Protein AF-A0A9P1BQQ2-F1 (afdb_monomer_lite)

Radius of gyration: 22.89 Å; chains: 1; bounding box: 67×46×63 Å

Secondary structure (DSSP, 8-state):
----------TT-TTGGGSGGGGGGGSPPPEEEEEEEEEE-TTS-EEEEEEEEEE--HHHHHHIIIIIS-----HHHHHHHHHHHHHTT-HHHHTS-GGGTTTEEEEEEEEEEEEEEETTEEEEEEEEEEEETT---SSGGGSEEEEEEEEGGGB-TTHHHHHHHHHHHHHHHHHHTB--SS-TTSPPP-HHHHHHTTSBSSTT--EEEEEEEEE-HHHHHHHHT-SS--TTSSB--SSS--BSS-SSGGGBTT--SS---PPPPHHHHHHHTS-SS--

Sequence (279 aa):
MTRKLGSYKLKGNRNASRNWWRHLSKGPEVDHVTVPVKFVNEDGATVVQNEPWPIIDVHKILHFLFDDAELQIPEEIIHEYWQKSKQFGEE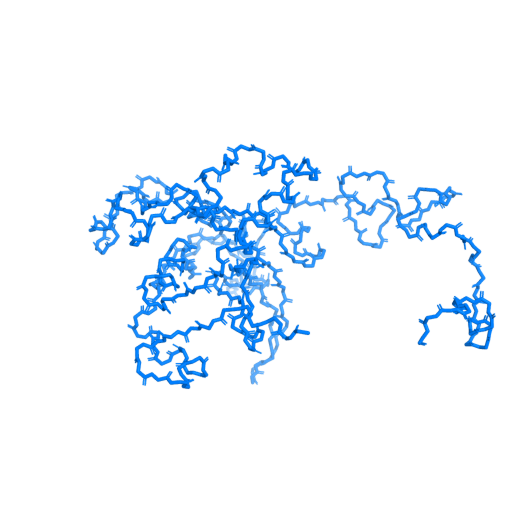WAQHISEENYLKFIPIGLYGDSARVRTTFGSENVISVYCNLVLWRPKSVRFSRFLVFTIPEERCTANTLTAALRRIVWSCNHAYNGVFPTAGPSGQNLSGKDAQMQGLPLTKKGFQFQVTEIRGDWAWHKKIFRFHKCQWNGDKMCPFCDARGLSDKWEECYWNLESNNHQDFDLSAFLANRIPPQNI

Organism: NCBI:txid2562237

pLDDT: mean 84.8, std 16.16, range [32.75, 98.44]

Structure (mmCIF, N/CA/C/O backbone):
data_AF-A0A9P1BQQ2-F1
#
_entry.id   AF-A0A9P1BQQ2-F1
#
loop_
_atom_site.group_PDB
_atom_site.id
_atom_site.type_symbol
_atom_site.label_atom_id
_atom_site.label_alt_id
_atom_site.label_comp_id
_atom_site.label_asym_id
_atom_site.label_entity_id
_atom_site.label_seq_id
_atom_site.pdbx_PDB_ins_code
_atom_site.Cartn_x
_atom_site.Cartn_y
_atom_site.Cartn_z
_atom_site.occupancy
_atom_site.B_iso_or_equiv
_atom_site.auth_seq_id
_atom_site.auth_comp_id
_atom_site.auth_asym_id
_atom_site.auth_atom_id
_atom_site.pdbx_PDB_model_num
ATOM 1 N N . MET A 1 1 ? 9.026 -5.542 29.808 1.00 37.88 1 MET A N 1
ATOM 2 C CA . MET A 1 1 ? 7.613 -5.769 29.419 1.00 37.88 1 MET A CA 1
ATOM 3 C C . MET A 1 1 ? 7.544 -6.234 27.970 1.00 37.88 1 MET A C 1
ATOM 5 O O . MET A 1 1 ? 7.852 -5.469 27.067 1.00 37.88 1 MET A O 1
ATOM 9 N N . THR A 1 2 ? 7.183 -7.491 27.725 1.00 32.75 2 THR A N 1
ATOM 10 C CA . THR A 1 2 ? 6.995 -8.043 26.375 1.00 32.75 2 THR A CA 1
ATOM 11 C C . THR A 1 2 ? 5.700 -7.495 25.767 1.00 32.75 2 THR A C 1
ATOM 13 O O . THR A 1 2 ? 4.613 -7.994 26.051 1.00 32.75 2 THR A O 1
ATOM 16 N N . ARG A 1 3 ? 5.805 -6.439 24.944 1.00 34.88 3 ARG A N 1
ATOM 17 C CA . ARG A 1 3 ? 4.684 -5.845 24.192 1.00 34.88 3 ARG A CA 1
ATOM 18 C C . ARG A 1 3 ? 4.035 -6.907 23.291 1.00 34.88 3 ARG A C 1
ATOM 20 O O . ARG A 1 3 ? 4.512 -7.185 22.193 1.00 34.88 3 ARG A O 1
ATOM 27 N N . LYS A 1 4 ? 2.944 -7.524 23.755 1.00 39.19 4 LYS A N 1
ATOM 28 C CA . LYS A 1 4 ? 2.040 -8.324 22.917 1.00 39.19 4 LYS A CA 1
ATOM 29 C C . LYS A 1 4 ? 1.203 -7.356 22.075 1.00 39.19 4 LYS A C 1
ATOM 31 O O . LYS A 1 4 ? 0.125 -6.953 22.491 1.00 39.19 4 LYS A O 1
ATOM 36 N N . LEU A 1 5 ? 1.711 -6.967 20.909 1.00 40.25 5 LEU A N 1
ATOM 37 C CA . LEU A 1 5 ? 0.989 -6.135 19.943 1.00 40.25 5 LEU A CA 1
ATOM 38 C C . LEU A 1 5 ? 0.009 -6.997 19.134 1.00 40.25 5 LEU A C 1
ATOM 40 O O . LEU A 1 5 ? 0.303 -7.424 18.023 1.00 40.25 5 LEU A O 1
ATOM 44 N N . GLY A 1 6 ? -1.153 -7.266 19.727 1.00 49.53 6 GLY A N 1
ATOM 45 C CA . GLY A 1 6 ? -2.299 -7.880 19.060 1.00 49.53 6 GLY A CA 1
ATOM 46 C C . GLY A 1 6 ? -2.246 -9.408 18.937 1.00 49.53 6 GLY A C 1
ATOM 47 O O . GLY A 1 6 ? -1.212 -10.037 18.704 1.00 49.53 6 GLY A O 1
ATOM 48 N N . SER A 1 7 ? -3.410 -10.032 19.092 1.00 49.16 7 SER A N 1
ATOM 49 C CA . SER A 1 7 ? -3.631 -11.452 18.821 1.00 49.16 7 SER A CA 1
ATOM 50 C C . SER A 1 7 ? -4.832 -11.594 17.902 1.00 49.16 7 SER A C 1
ATOM 52 O O . SER A 1 7 ? -5.874 -11.026 18.205 1.00 49.16 7 SER A O 1
ATOM 54 N N . TYR A 1 8 ? -4.720 -12.390 16.842 1.00 51.91 8 TYR A N 1
ATOM 55 C CA . TYR A 1 8 ? -5.904 -12.852 16.121 1.00 51.91 8 TYR A CA 1
ATOM 56 C C . TYR A 1 8 ? -6.643 -13.887 16.960 1.00 51.91 8 TYR A C 1
ATOM 58 O O . TYR A 1 8 ? -6.028 -14.840 17.456 1.00 51.91 8 TYR A O 1
ATOM 66 N N . LYS A 1 9 ? -7.960 -13.734 17.073 1.00 50.38 9 LYS A N 1
ATOM 67 C CA . LYS A 1 9 ? -8.862 -14.787 17.534 1.00 50.38 9 LYS A CA 1
ATOM 68 C C . LYS A 1 9 ? -9.777 -15.161 16.374 1.00 50.38 9 LYS A C 1
ATOM 70 O O . LYS A 1 9 ? -10.880 -14.661 16.262 1.00 50.38 9 LYS A O 1
ATOM 75 N N . LEU A 1 10 ? -9.342 -16.097 15.536 1.00 51.66 10 LEU A N 1
ATOM 76 C CA . LEU A 1 10 ? -10.290 -16.802 14.672 1.00 51.66 10 LEU A CA 1
ATOM 77 C C . LEU A 1 10 ? -11.116 -17.734 15.572 1.00 51.66 10 LEU A C 1
ATOM 79 O O . LEU A 1 10 ? -10.534 -18.502 16.350 1.00 51.66 10 LEU A O 1
ATOM 83 N N . LYS A 1 11 ? -12.452 -17.616 15.516 1.00 50.16 11 LYS A N 1
ATOM 84 C CA . LYS A 1 11 ? -13.410 -18.330 16.382 1.00 50.16 11 LYS A CA 1
ATOM 85 C C . LYS A 1 11 ? -12.958 -19.768 16.686 1.00 50.16 11 LYS A C 1
ATOM 87 O O . LYS A 1 11 ? -12.911 -20.619 15.805 1.00 50.16 11 LYS A O 1
ATOM 92 N N . GLY A 1 12 ? -12.636 -20.031 17.955 1.00 51.34 12 GLY A N 1
ATOM 93 C CA . GLY A 1 12 ? -12.467 -21.383 18.498 1.00 51.34 12 GLY A CA 1
ATOM 94 C C . GLY A 1 12 ? -11.094 -22.058 18.364 1.00 51.34 12 GLY A C 1
ATOM 95 O O . GLY A 1 12 ? -10.955 -23.162 18.882 1.00 51.34 12 GLY A O 1
ATOM 96 N N . ASN A 1 13 ? -10.061 -21.458 17.749 1.00 50.12 13 ASN A N 1
ATOM 97 C CA . ASN A 1 13 ? -8.775 -22.160 17.574 1.00 50.12 13 ASN A CA 1
ATOM 98 C C . ASN A 1 13 ? -7.535 -21.325 17.956 1.00 50.12 13 ASN A C 1
ATOM 100 O O . ASN A 1 13 ? -7.092 -20.440 17.225 1.00 50.12 13 ASN A O 1
ATOM 104 N N . ARG A 1 14 ? -6.900 -21.679 19.086 1.00 50.66 14 ARG A N 1
ATOM 105 C CA . ARG A 1 14 ? -5.666 -21.037 19.595 1.00 50.66 14 ARG A CA 1
ATOM 106 C C . ARG A 1 14 ? -4.462 -21.168 18.643 1.00 50.66 14 ARG A C 1
ATOM 108 O O . ARG A 1 14 ? -3.528 -20.376 18.747 1.00 50.66 14 ARG A O 1
ATOM 115 N N . ASN A 1 15 ? -4.494 -22.114 17.699 1.00 49.59 15 ASN A N 1
ATOM 116 C CA . ASN A 1 15 ? -3.458 -22.327 16.681 1.00 49.59 15 ASN A CA 1
ATOM 117 C C . ASN A 1 15 ? -3.792 -21.706 15.313 1.00 49.59 15 ASN A C 1
ATOM 119 O O . ASN A 1 15 ? -3.010 -21.864 14.375 1.00 49.59 15 ASN A O 1
ATOM 123 N N . ALA A 1 16 ? -4.904 -20.978 15.174 1.00 50.38 16 ALA A N 1
ATOM 124 C CA . ALA A 1 16 ? -5.335 -20.439 13.882 1.00 50.38 16 ALA A CA 1
ATOM 125 C C . ALA A 1 16 ? -4.318 -19.474 13.247 1.00 50.38 16 ALA A C 1
ATO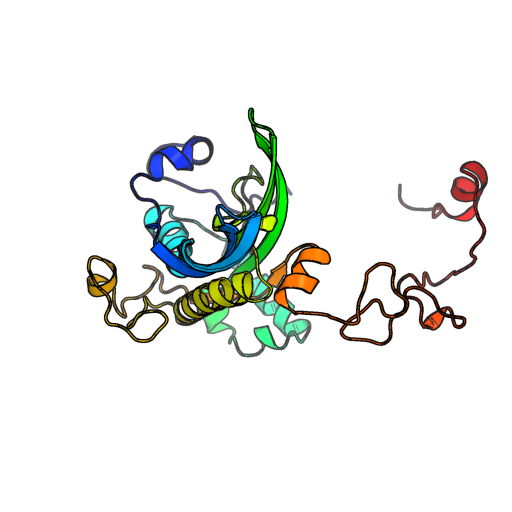M 127 O O . ALA A 1 16 ? -4.161 -19.462 12.032 1.00 50.38 16 ALA A O 1
ATOM 128 N N . SER A 1 17 ? -3.539 -18.747 14.057 1.00 50.50 17 SER A N 1
ATOM 129 C CA . SER A 1 17 ? -2.453 -17.885 13.556 1.00 50.50 17 SER A CA 1
ATOM 130 C C . SER A 1 17 ? -1.384 -18.639 12.754 1.00 50.50 17 SER A C 1
ATOM 132 O O . SER A 1 17 ? -0.776 -18.066 11.856 1.00 50.50 17 SER A O 1
ATOM 134 N N . ARG A 1 18 ? -1.161 -19.929 13.047 1.00 49.16 18 ARG A N 1
ATOM 135 C CA . ARG A 1 18 ? -0.214 -20.777 12.312 1.00 49.16 18 ARG A CA 1
ATOM 136 C C . ARG A 1 18 ? -0.779 -21.334 11.016 1.00 49.16 18 ARG A C 1
ATOM 138 O O . ARG A 1 18 ? 0.032 -21.771 10.228 1.00 49.16 18 ARG A O 1
ATOM 145 N N . ASN A 1 19 ? -2.097 -21.335 10.817 1.00 52.03 19 ASN A N 1
ATOM 146 C CA . ASN A 1 19 ? -2.777 -21.939 9.667 1.00 52.03 19 ASN A CA 1
ATOM 147 C C . ASN A 1 19 ? -3.781 -20.962 9.036 1.00 52.03 19 ASN A C 1
ATOM 149 O O . ASN A 1 19 ? -4.810 -21.387 8.517 1.00 52.03 19 ASN A O 1
ATOM 153 N N . TRP A 1 20 ? -3.518 -19.653 9.104 1.00 50.31 20 TRP A N 1
ATOM 154 C CA . TRP A 1 20 ? -4.448 -18.621 8.631 1.00 50.31 20 TRP A CA 1
ATOM 155 C C . TRP A 1 20 ? -4.835 -18.827 7.155 1.00 50.31 20 TRP A C 1
ATOM 157 O O . TRP A 1 20 ? -5.980 -18.594 6.782 1.00 50.31 20 TRP A O 1
ATOM 167 N N . TRP A 1 21 ? -3.928 -19.394 6.346 1.00 51.09 21 TRP A N 1
ATOM 168 C CA . TRP A 1 21 ? -4.193 -19.750 4.952 1.00 51.09 21 TRP A CA 1
ATOM 169 C C . TRP A 1 21 ? -5.276 -20.821 4.771 1.00 51.09 21 TRP A C 1
ATOM 171 O O . TRP A 1 21 ? -5.928 -20.855 3.739 1.00 51.09 21 TRP A O 1
ATOM 181 N N . ARG A 1 22 ? -5.536 -21.684 5.764 1.00 48.44 22 ARG A N 1
ATOM 182 C CA . ARG A 1 22 ? -6.662 -22.638 5.705 1.00 48.44 22 ARG A CA 1
ATOM 183 C C . ARG A 1 22 ? -8.021 -21.942 5.805 1.00 48.44 22 ARG A C 1
ATOM 185 O O . ARG A 1 22 ? -9.035 -22.545 5.476 1.00 48.44 22 ARG A O 1
ATOM 192 N N . HIS A 1 23 ? -8.034 -20.683 6.236 1.00 51.34 23 HIS A N 1
ATOM 193 C CA . HIS A 1 23 ? -9.210 -19.820 6.260 1.00 51.34 23 HIS A CA 1
ATOM 194 C C . HIS A 1 23 ? -9.278 -18.882 5.036 1.00 51.34 23 HIS A C 1
ATOM 196 O O . HIS A 1 23 ? -10.268 -18.172 4.882 1.00 51.34 23 HIS A O 1
ATOM 202 N N . LEU A 1 24 ? -8.289 -18.926 4.123 1.00 48.66 24 LEU A N 1
ATOM 203 C CA . LEU A 1 24 ? -8.305 -18.195 2.843 1.00 48.66 24 LEU A CA 1
ATOM 204 C C . LEU A 1 24 ? -9.369 -18.692 1.861 1.00 48.66 24 LEU A C 1
ATOM 206 O O . LEU A 1 24 ? -9.592 -18.029 0.856 1.00 48.66 24 LEU A O 1
ATOM 210 N N . SER A 1 25 ? -10.086 -19.786 2.142 1.00 48.81 25 SER A N 1
ATOM 211 C CA . SER A 1 25 ? -11.314 -20.096 1.392 1.00 48.81 25 SER A CA 1
ATOM 212 C C . SER A 1 25 ? -12.357 -18.968 1.480 1.00 48.81 25 SER A C 1
ATOM 214 O O . SER A 1 25 ? -13.283 -18.934 0.677 1.00 48.81 25 SER A O 1
ATOM 216 N N . LYS A 1 26 ? -12.184 -18.029 2.427 1.00 62.56 26 LYS A N 1
ATOM 217 C CA . LYS A 1 26 ? -12.904 -16.751 2.550 1.00 62.56 26 LYS A CA 1
ATOM 218 C C . LYS A 1 26 ? -11.989 -15.519 2.438 1.00 62.56 26 LYS A C 1
ATOM 220 O O . LYS A 1 26 ? -12.354 -14.452 2.913 1.00 62.56 26 LYS A O 1
ATOM 225 N N . GLY A 1 27 ? -10.776 -15.674 1.911 1.00 64.38 27 GLY A N 1
ATOM 226 C CA . GLY A 1 27 ? -9.834 -14.567 1.759 1.00 64.38 27 GLY A CA 1
ATOM 227 C C . GLY A 1 27 ? -10.362 -13.488 0.807 1.00 64.38 27 GLY A C 1
ATOM 228 O O . GLY A 1 27 ? -11.337 -13.729 0.089 1.00 64.38 27 GLY A O 1
ATOM 229 N N . PRO A 1 28 ? -9.725 -12.305 0.787 1.00 77.56 28 PRO A N 1
ATOM 230 C CA . PRO A 1 28 ? -10.097 -11.266 -0.159 1.00 77.56 28 PRO A CA 1
ATOM 231 C C . PRO A 1 28 ? -9.955 -11.796 -1.591 1.00 77.56 28 PRO A C 1
ATOM 233 O O . PRO A 1 28 ? -8.992 -12.492 -1.920 1.00 77.56 28 PRO A O 1
ATOM 236 N N . GLU A 1 29 ? -10.951 -11.491 -2.417 1.00 84.81 29 GLU A N 1
ATOM 237 C CA . GLU A 1 29 ? -11.002 -11.931 -3.807 1.00 84.81 29 GLU A CA 1
ATOM 238 C C . GLU A 1 29 ? -9.858 -11.303 -4.610 1.00 84.81 29 GLU A C 1
ATOM 240 O O . GLU A 1 29 ? -9.567 -10.111 -4.469 1.00 84.81 29 GLU A O 1
ATOM 245 N N . VAL A 1 30 ? -9.201 -12.128 -5.428 1.00 90.00 30 VAL A N 1
ATOM 246 C CA . VAL A 1 30 ? -8.152 -11.676 -6.342 1.00 90.00 30 VAL A CA 1
ATOM 247 C C . VAL A 1 30 ? -8.823 -11.077 -7.567 1.00 90.00 30 VAL A C 1
ATOM 249 O O . VAL A 1 30 ? -9.589 -11.748 -8.255 1.00 90.00 30 VAL A O 1
ATOM 252 N N . ASP A 1 31 ? -8.509 -9.819 -7.830 1.00 92.00 31 ASP A N 1
ATOM 253 C CA . ASP A 1 31 ? -8.940 -9.084 -9.010 1.00 92.00 31 ASP A CA 1
ATOM 254 C C . ASP A 1 31 ? -7.750 -8.904 -9.967 1.00 92.00 31 ASP A C 1
ATOM 256 O O . ASP A 1 31 ? -6.656 -9.429 -9.734 1.00 92.00 31 ASP A O 1
ATOM 260 N N . HIS A 1 32 ? -7.947 -8.166 -11.056 1.00 94.94 32 HIS A N 1
ATOM 261 C CA . HIS A 1 32 ? -6.923 -7.894 -12.049 1.00 94.94 32 HIS A CA 1
ATOM 262 C C . HIS A 1 32 ? -6.782 -6.395 -12.313 1.00 94.94 32 HIS A C 1
ATOM 264 O O . HIS A 1 32 ? -7.754 -5.651 -12.427 1.00 94.94 32 HIS A O 1
ATOM 270 N N . VAL A 1 33 ? -5.537 -5.948 -12.457 1.00 96.19 33 VAL A N 1
ATOM 271 C CA . VAL A 1 33 ? -5.188 -4.613 -12.943 1.00 96.19 33 VAL A CA 1
ATOM 272 C C . VAL A 1 33 ? -4.491 -4.742 -14.286 1.00 96.19 33 VAL A C 1
ATOM 274 O O . VAL A 1 33 ? -3.558 -5.525 -14.434 1.00 96.19 33 VAL A O 1
ATOM 277 N N . THR A 1 34 ? -4.922 -3.962 -15.272 1.00 97.31 34 THR A N 1
ATOM 278 C CA . THR A 1 34 ? -4.236 -3.910 -16.562 1.00 97.31 34 THR A CA 1
ATOM 279 C C . THR A 1 34 ? -2.919 -3.156 -16.416 1.00 97.31 34 THR A C 1
ATOM 281 O O . THR A 1 34 ? -2.914 -1.969 -16.076 1.00 97.31 34 THR A O 1
ATOM 284 N N . VAL A 1 35 ? -1.800 -3.824 -16.689 1.00 97.69 35 VAL A N 1
ATOM 285 C CA . VAL A 1 35 ? -0.458 -3.238 -16.594 1.00 97.69 35 VAL A CA 1
ATOM 286 C C . VAL A 1 35 ? 0.339 -3.482 -17.878 1.00 97.69 35 VAL A C 1
ATOM 288 O O . VAL A 1 35 ? 0.227 -4.551 -18.477 1.00 97.69 35 VAL A O 1
ATOM 291 N N . PRO A 1 36 ? 1.164 -2.516 -18.319 1.00 97.75 36 PRO A N 1
ATOM 292 C CA . PRO A 1 36 ? 2.075 -2.733 -19.435 1.00 97.75 36 PRO A CA 1
ATOM 293 C C . PRO A 1 36 ? 3.205 -3.664 -18.998 1.00 97.75 36 PRO A C 1
ATOM 295 O O . PRO A 1 36 ? 3.862 -3.396 -17.993 1.00 97.75 36 PRO A O 1
ATOM 298 N N . VAL A 1 37 ? 3.473 -4.720 -19.752 1.00 97.38 37 VAL A N 1
ATOM 299 C CA . VAL A 1 37 ? 4.508 -5.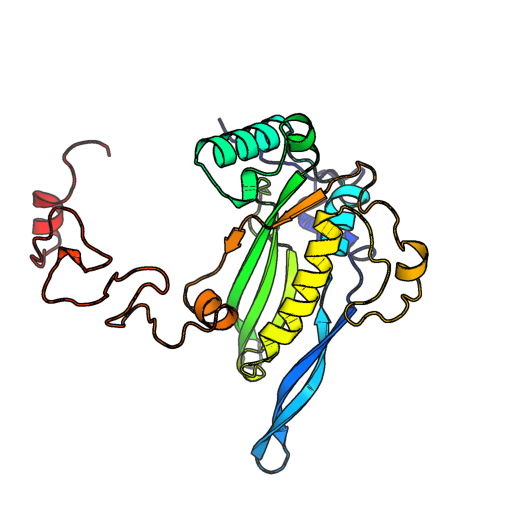722 -19.467 1.00 97.38 37 VAL A CA 1
ATOM 300 C C . VAL A 1 37 ? 5.369 -5.978 -20.694 1.00 97.38 37 VAL A C 1
ATOM 302 O O . VAL A 1 37 ? 4.913 -5.841 -21.828 1.00 97.38 37 VAL A O 1
ATOM 305 N N . LYS A 1 38 ? 6.632 -6.327 -20.456 1.00 96.75 38 LYS A N 1
ATOM 306 C CA . LYS A 1 38 ? 7.579 -6.741 -21.490 1.00 96.75 38 LYS A CA 1
ATOM 307 C C . LYS A 1 38 ? 7.431 -8.225 -21.792 1.00 96.75 38 LYS A C 1
ATOM 309 O O . LYS A 1 38 ? 7.255 -9.034 -20.880 1.00 96.75 38 LYS A O 1
ATOM 314 N N . PHE A 1 39 ? 7.605 -8.545 -23.064 1.00 94.06 39 PHE A N 1
ATOM 315 C CA . PHE A 1 39 ? 7.667 -9.890 -23.608 1.00 94.06 39 PHE A CA 1
ATOM 316 C C . PHE A 1 39 ? 8.757 -10.000 -24.649 1.00 94.06 39 PHE A C 1
ATOM 318 O O . PHE A 1 39 ? 9.079 -9.012 -25.299 1.00 94.06 39 PHE A O 1
ATOM 325 N N . VAL A 1 40 ? 9.260 -11.211 -24.843 1.00 91.69 40 VAL A N 1
ATOM 326 C CA . VAL A 1 40 ? 10.088 -11.562 -25.993 1.00 91.69 40 VAL A CA 1
ATOM 327 C C . VAL A 1 40 ? 9.184 -12.313 -26.967 1.00 91.69 40 VAL A C 1
ATOM 329 O O . VAL A 1 40 ? 8.584 -13.313 -26.578 1.00 91.69 40 VAL A O 1
ATOM 332 N N . ASN A 1 41 ? 9.009 -11.790 -28.181 1.00 91.00 41 ASN A N 1
ATOM 333 C CA . ASN A 1 41 ? 8.221 -12.463 -29.216 1.00 91.00 41 ASN A CA 1
ATOM 334 C C . ASN A 1 41 ? 9.012 -13.632 -29.847 1.00 91.00 41 ASN A C 1
ATOM 336 O O . ASN A 1 41 ? 10.169 -13.866 -29.498 1.00 91.00 41 ASN A O 1
ATOM 340 N N . GLU A 1 42 ? 8.397 -14.357 -30.787 1.00 91.19 42 GLU A N 1
ATOM 341 C CA . GLU A 1 42 ? 9.033 -15.490 -31.485 1.00 91.19 42 GLU A CA 1
ATOM 342 C C . GLU A 1 42 ? 10.319 -15.090 -32.236 1.00 91.19 42 GLU A C 1
ATOM 344 O O . GLU A 1 42 ? 11.247 -15.890 -32.331 1.00 91.19 42 GLU A O 1
ATOM 349 N N . ASP A 1 43 ? 10.421 -13.830 -32.673 1.00 90.75 43 ASP A N 1
ATOM 350 C CA . ASP A 1 43 ? 11.600 -13.270 -33.350 1.00 90.75 43 ASP A CA 1
ATOM 351 C C . ASP A 1 43 ? 12.717 -12.828 -32.384 1.00 90.75 43 ASP A C 1
ATOM 353 O O . ASP A 1 43 ? 13.743 -12.294 -32.809 1.00 90.75 43 ASP A O 1
ATOM 357 N N . GLY A 1 44 ? 12.525 -12.980 -31.070 1.00 90.81 44 GLY A N 1
ATOM 358 C CA . GLY A 1 44 ? 13.473 -12.518 -30.053 1.00 90.81 44 GLY A CA 1
ATOM 359 C C . GLY A 1 44 ? 13.403 -11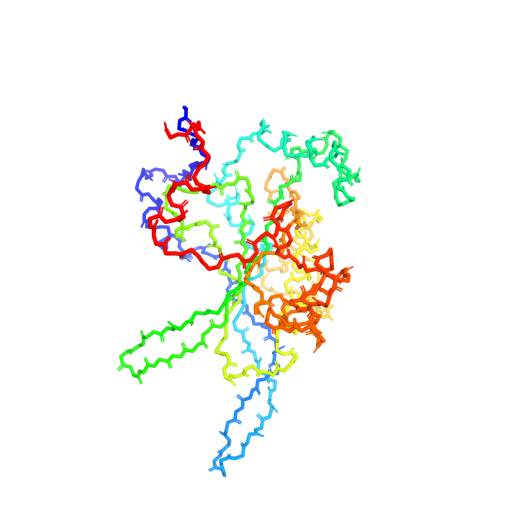.013 -29.751 1.00 90.81 44 GLY A C 1
ATOM 360 O O . GLY A 1 44 ? 14.184 -10.508 -28.941 1.00 90.81 44 GLY A O 1
ATOM 361 N N . ALA A 1 45 ? 12.471 -10.276 -30.358 1.00 92.00 45 ALA A N 1
ATOM 362 C CA . ALA A 1 45 ? 12.273 -8.853 -30.119 1.00 92.00 45 ALA A CA 1
ATOM 363 C C . ALA A 1 45 ? 11.488 -8.604 -28.824 1.00 92.00 45 ALA A C 1
ATOM 365 O O . ALA A 1 45 ? 10.487 -9.261 -28.528 1.00 92.00 45 ALA A O 1
ATOM 366 N N . THR A 1 46 ? 11.919 -7.599 -28.053 1.00 94.12 46 THR A N 1
ATOM 367 C CA . THR A 1 46 ? 11.160 -7.156 -26.879 1.00 94.12 46 THR A CA 1
ATOM 368 C C . THR A 1 46 ? 9.961 -6.317 -27.308 1.00 94.12 46 THR A C 1
ATOM 370 O O . THR A 1 46 ? 10.127 -5.229 -27.857 1.00 94.12 46 THR A O 1
ATOM 373 N N . VAL A 1 47 ? 8.757 -6.787 -26.996 1.00 95.62 47 VAL A N 1
ATOM 374 C CA . VAL A 1 47 ? 7.492 -6.077 -27.218 1.00 95.62 47 VAL A CA 1
ATOM 375 C C . VAL A 1 47 ? 6.836 -5.721 -25.887 1.00 95.62 47 VAL A C 1
ATOM 377 O O . VAL A 1 47 ? 7.060 -6.378 -24.869 1.00 95.62 47 VAL A O 1
ATOM 380 N N . VAL A 1 48 ? 6.031 -4.656 -25.879 1.00 96.94 48 VAL A N 1
ATOM 381 C CA . VAL A 1 48 ? 5.249 -4.239 -24.708 1.00 96.94 48 VAL A CA 1
ATOM 382 C C . VAL A 1 48 ? 3.774 -4.458 -24.993 1.00 96.94 48 VAL A C 1
ATOM 384 O O . VAL A 1 48 ? 3.265 -3.981 -26.004 1.00 96.94 48 VAL A O 1
ATOM 387 N N . GLN A 1 49 ? 3.087 -5.150 -24.090 1.00 96.25 49 GLN A N 1
ATOM 388 C CA . GLN A 1 49 ? 1.653 -5.411 -24.184 1.00 96.25 49 GLN A CA 1
ATOM 389 C C . GLN A 1 49 ? 0.974 -5.092 -22.854 1.00 96.25 49 GLN A C 1
ATOM 391 O O . GLN A 1 49 ? 1.602 -5.147 -21.800 1.00 96.25 49 GLN A O 1
ATOM 396 N N . ASN A 1 50 ? -0.301 -4.715 -22.903 1.00 97.31 50 ASN A N 1
ATOM 397 C CA . ASN A 1 50 ? -1.102 -4.502 -21.704 1.00 97.31 50 ASN A CA 1
ATOM 398 C C . ASN A 1 50 ? -1.759 -5.820 -21.310 1.00 97.31 50 ASN A C 1
ATOM 400 O O . ASN A 1 50 ? -2.529 -6.366 -22.096 1.00 97.31 50 ASN A O 1
ATOM 404 N N . GLU A 1 51 ? -1.500 -6.290 -20.094 1.00 96.62 51 GLU A N 1
ATOM 405 C CA . GLU A 1 51 ? -2.065 -7.541 -19.594 1.00 96.62 51 GLU A CA 1
ATOM 406 C C . GLU A 1 51 ? -2.824 -7.356 -18.285 1.00 96.62 51 GLU A C 1
ATOM 408 O O . GLU A 1 51 ? -2.414 -6.539 -17.453 1.00 96.62 51 GLU A O 1
ATOM 413 N N . PRO A 1 52 ? -3.908 -8.123 -18.071 1.00 97.00 52 PRO A N 1
ATOM 414 C CA . PRO A 1 52 ? -4.521 -8.231 -16.759 1.00 97.00 52 PRO A CA 1
ATOM 415 C C . PRO A 1 52 ? -3.557 -8.946 -15.808 1.00 97.00 52 PRO A C 1
ATOM 417 O O . PRO A 1 52 ? -3.121 -10.065 -16.069 1.00 97.00 52 PRO A O 1
ATOM 420 N N . TRP A 1 53 ? -3.241 -8.310 -14.685 1.00 97.12 53 TRP A N 1
ATOM 421 C CA . TRP A 1 53 ? -2.320 -8.844 -13.692 1.00 97.12 53 TRP A CA 1
ATOM 422 C C . TRP A 1 53 ? -2.981 -8.970 -12.321 1.00 97.12 53 TRP A C 1
ATOM 424 O O . TRP A 1 53 ? -3.656 -8.022 -11.911 1.00 97.12 53 TRP A O 1
ATOM 434 N N . PRO A 1 54 ? -2.786 -10.084 -11.590 1.00 96.50 54 PRO A N 1
ATOM 435 C CA . PRO A 1 54 ? -3.415 -10.288 -10.291 1.00 96.50 54 PRO A CA 1
ATOM 436 C C . PRO A 1 54 ? -3.099 -9.180 -9.284 1.00 96.50 54 PRO A C 1
ATOM 438 O O . PRO A 1 54 ? -1.941 -8.793 -9.094 1.00 96.50 54 PRO A O 1
ATOM 441 N N . ILE A 1 55 ? -4.134 -8.701 -8.602 1.00 96.69 55 ILE A N 1
ATOM 442 C CA . ILE A 1 55 ? -4.040 -7.716 -7.527 1.00 96.69 55 ILE A CA 1
ATOM 443 C C . ILE A 1 55 ? -5.128 -7.968 -6.485 1.00 96.69 55 ILE A C 1
ATOM 445 O O . ILE A 1 55 ? -6.227 -8.416 -6.800 1.00 96.69 55 ILE A O 1
ATOM 449 N N . ILE A 1 56 ? -4.831 -7.655 -5.229 1.00 96.12 56 ILE A N 1
ATOM 450 C CA . ILE A 1 56 ? -5.818 -7.633 -4.153 1.00 96.12 56 ILE A CA 1
ATOM 451 C C . ILE A 1 56 ? -5.937 -6.199 -3.662 1.00 96.12 56 ILE A C 1
ATOM 453 O O . ILE A 1 56 ? -4.957 -5.604 -3.215 1.00 96.12 56 ILE A O 1
ATOM 457 N N . ASP A 1 57 ? -7.141 -5.643 -3.720 1.00 97.12 57 ASP A N 1
ATOM 458 C CA . ASP A 1 57 ? -7.368 -4.278 -3.267 1.00 97.12 57 ASP A CA 1
ATOM 459 C C . ASP A 1 57 ? -7.156 -4.140 -1.752 1.00 97.12 57 ASP A C 1
ATOM 461 O O . ASP A 1 57 ? -7.663 -4.923 -0.944 1.00 97.12 57 ASP A O 1
ATOM 465 N N . VAL A 1 58 ? -6.445 -3.083 -1.355 1.00 97.94 58 VAL A N 1
ATOM 466 C CA . VAL A 1 58 ? -6.104 -2.781 0.043 1.00 97.94 58 VAL A CA 1
ATOM 467 C C . VAL A 1 58 ? -7.346 -2.719 0.937 1.00 97.94 58 VAL A C 1
ATOM 469 O O . VAL A 1 58 ? -7.333 -3.263 2.037 1.00 97.94 58 VAL A O 1
ATOM 472 N N . HIS A 1 59 ? -8.446 -2.125 0.471 1.00 97.69 59 HIS A N 1
ATOM 473 C CA . HIS A 1 59 ? -9.676 -2.015 1.257 1.00 97.69 59 HIS A CA 1
ATOM 474 C C . HIS A 1 59 ? -10.294 -3.397 1.533 1.00 97.69 59 HIS A C 1
ATOM 476 O O . HIS A 1 59 ? -10.741 -3.646 2.649 1.00 97.69 59 HIS A O 1
ATOM 482 N N . LYS A 1 60 ? -10.230 -4.336 0.575 1.00 95.19 60 LYS A N 1
ATOM 483 C CA . LYS A 1 60 ? -10.690 -5.724 0.762 1.00 95.19 60 LYS A CA 1
ATOM 484 C C . LYS A 1 60 ? -9.819 -6.473 1.772 1.00 95.19 60 LYS A C 1
ATOM 486 O O . LYS A 1 60 ? -10.349 -7.197 2.611 1.00 95.19 60 LYS A O 1
ATOM 491 N N . ILE A 1 61 ? -8.497 -6.262 1.739 1.00 95.06 61 ILE A N 1
ATOM 492 C CA . ILE A 1 61 ? -7.577 -6.803 2.756 1.00 95.06 61 ILE A CA 1
ATOM 493 C C . ILE A 1 61 ? -7.972 -6.287 4.143 1.00 95.06 61 ILE A C 1
ATOM 495 O O . ILE A 1 61 ? -8.106 -7.073 5.077 1.00 95.06 61 ILE A O 1
ATOM 499 N N . LEU A 1 62 ? -8.179 -4.978 4.286 1.00 96.44 62 LEU A N 1
ATOM 500 C CA . LEU A 1 62 ? -8.500 -4.354 5.570 1.00 96.44 62 LEU A CA 1
ATOM 501 C C . LEU A 1 62 ? -9.868 -4.795 6.102 1.00 96.44 62 LEU A C 1
ATOM 503 O O . LEU A 1 62 ? -9.964 -5.138 7.279 1.00 96.44 62 LEU A O 1
ATOM 507 N N . HIS A 1 63 ? -10.885 -4.871 5.241 1.00 95.19 63 HIS A N 1
ATOM 508 C CA . HIS A 1 63 ? -12.190 -5.435 5.588 1.00 95.19 63 HIS A CA 1
ATOM 509 C C . HIS A 1 63 ? -12.042 -6.844 6.170 1.00 95.19 63 HIS A C 1
ATOM 511 O O . HIS A 1 63 ? -12.438 -7.090 7.308 1.00 95.19 63 HIS A O 1
ATOM 517 N N . PHE A 1 64 ? -11.373 -7.740 5.437 1.00 92.00 64 PHE A N 1
ATOM 518 C CA . PHE A 1 64 ? -11.136 -9.109 5.887 1.00 92.00 64 PHE A CA 1
ATOM 519 C C . PHE A 1 64 ? -10.411 -9.149 7.242 1.00 92.00 64 PHE A C 1
ATOM 521 O O . PHE A 1 64 ? -10.803 -9.883 8.149 1.00 92.00 64 PHE A O 1
ATOM 528 N N . LEU A 1 65 ? -9.357 -8.346 7.419 1.00 90.56 65 LEU A N 1
ATOM 529 C CA . LEU A 1 65 ? -8.575 -8.357 8.656 1.00 90.56 65 LEU A CA 1
ATOM 530 C C . LEU A 1 65 ? -9.393 -7.933 9.880 1.00 90.56 65 LEU A C 1
ATOM 532 O O . LEU A 1 65 ? -9.265 -8.553 10.936 1.00 90.56 65 LEU A O 1
ATOM 536 N N . PHE A 1 66 ? -10.219 -6.897 9.760 1.00 93.12 66 PHE A N 1
ATOM 537 C CA . PHE A 1 66 ? -10.939 -6.335 10.904 1.00 93.12 66 PHE A CA 1
ATOM 538 C C . PHE A 1 66 ? -12.307 -6.984 11.149 1.00 93.12 66 PHE A C 1
ATOM 540 O O . PHE A 1 66 ? -12.669 -7.168 12.312 1.00 93.12 66 PHE A O 1
ATOM 547 N N . ASP A 1 67 ? -13.033 -7.388 10.104 1.00 91.62 67 ASP A N 1
ATOM 548 C CA . ASP A 1 67 ? -14.399 -7.913 10.237 1.00 91.62 67 ASP A CA 1
ATOM 549 C C . ASP A 1 67 ? -14.494 -9.443 10.228 1.00 91.62 67 ASP A C 1
ATOM 551 O O . ASP A 1 67 ? -15.390 -9.981 10.890 1.00 91.62 67 ASP A O 1
ATOM 555 N N . ASP A 1 68 ? -13.602 -10.133 9.505 1.00 86.00 68 ASP A N 1
ATOM 556 C CA . ASP A 1 68 ? -13.592 -11.602 9.410 1.00 86.00 68 ASP A CA 1
ATOM 557 C C . ASP A 1 68 ? -12.534 -12.232 10.322 1.00 86.00 68 ASP A C 1
ATOM 559 O O . ASP A 1 68 ? -12.803 -13.214 11.018 1.00 86.00 68 ASP A O 1
ATOM 563 N N . ALA A 1 69 ? -11.319 -11.673 10.332 1.00 82.94 69 ALA A N 1
ATOM 564 C CA . ALA A 1 69 ? -10.222 -12.143 11.179 1.00 82.94 69 ALA A CA 1
ATOM 565 C C . ALA A 1 69 ? -10.214 -11.501 12.579 1.00 82.94 69 ALA A C 1
ATOM 567 O O . ALA A 1 69 ? -9.406 -11.907 13.423 1.00 82.94 69 ALA A O 1
ATOM 568 N N . GLU A 1 70 ? -11.110 -10.536 12.822 1.00 87.38 70 GLU A N 1
ATOM 569 C CA . GLU A 1 70 ? -11.313 -9.847 14.103 1.00 87.38 70 GLU A CA 1
ATOM 570 C C . GLU A 1 70 ? -9.996 -9.310 14.697 1.00 87.38 70 GLU A C 1
ATOM 572 O O . GLU A 1 70 ? -9.695 -9.484 15.883 1.00 87.38 70 GLU A O 1
ATOM 577 N N . LEU A 1 71 ? -9.164 -8.686 13.857 1.00 88.69 71 LEU A N 1
ATOM 578 C CA . LEU A 1 71 ? -7.910 -8.077 14.287 1.00 88.69 71 LEU A CA 1
ATOM 579 C C . LEU A 1 71 ? -8.174 -6.964 15.302 1.00 88.69 71 LEU A C 1
ATOM 581 O O . LEU A 1 71 ? -9.017 -6.091 15.103 1.00 88.69 71 LEU A O 1
ATOM 585 N N . GLN A 1 72 ? -7.409 -6.983 16.393 1.00 88.31 72 GLN A N 1
ATOM 586 C CA . GLN A 1 72 ? -7.461 -5.956 17.427 1.00 88.31 72 GLN A CA 1
ATOM 587 C C . GLN A 1 72 ? -6.106 -5.268 17.587 1.00 88.31 72 GLN A C 1
ATOM 589 O O . GLN A 1 72 ? -5.064 -5.926 17.700 1.00 88.31 72 GLN A O 1
ATOM 594 N N . ILE A 1 73 ? -6.153 -3.940 17.629 1.00 91.19 73 ILE A N 1
ATOM 595 C CA . ILE A 1 73 ? -5.047 -3.059 17.998 1.00 91.19 73 ILE A CA 1
ATOM 596 C C . ILE A 1 73 ? -5.486 -2.346 19.284 1.00 91.19 73 ILE A C 1
ATOM 598 O O . ILE A 1 73 ? -6.612 -1.849 19.307 1.00 91.19 73 ILE A O 1
ATOM 602 N N . PRO A 1 74 ? -4.667 -2.333 20.351 1.00 92.75 74 PRO A N 1
ATOM 603 C CA . PRO A 1 74 ? -5.009 -1.614 21.576 1.00 92.75 74 PRO A CA 1
ATOM 604 C C . PRO A 1 74 ? -5.251 -0.125 21.302 1.00 92.75 74 PRO A C 1
ATOM 606 O O . PRO A 1 74 ? -4.437 0.520 20.635 1.00 92.75 74 PRO A O 1
ATOM 609 N N . GLU A 1 75 ? -6.363 0.401 21.812 1.00 94.69 75 GLU A N 1
ATOM 610 C CA . GLU A 1 75 ? -6.806 1.784 21.589 1.00 94.69 75 GLU A CA 1
ATOM 611 C C . GLU A 1 75 ? -5.786 2.796 22.116 1.00 94.69 75 GLU A C 1
ATOM 613 O O . GLU A 1 75 ? -5.515 3.804 21.466 1.00 94.69 75 GLU A O 1
ATOM 618 N N . GLU A 1 76 ? -5.126 2.475 23.230 1.00 95.50 76 GLU A N 1
ATOM 619 C CA . GLU A 1 76 ? -4.116 3.329 23.855 1.00 95.50 76 GLU A CA 1
ATOM 620 C C . GLU A 1 76 ? -2.922 3.564 22.922 1.00 95.50 76 GLU A C 1
ATOM 622 O O . GLU A 1 76 ? -2.349 4.649 22.894 1.00 95.50 76 GLU A O 1
ATOM 627 N N . ILE A 1 77 ? -2.567 2.558 22.118 1.00 95.12 77 ILE A N 1
ATOM 628 C CA . ILE A 1 77 ? -1.440 2.633 21.180 1.00 95.12 77 ILE A CA 1
ATOM 629 C C . ILE A 1 77 ? -1.816 3.465 19.953 1.00 95.12 77 ILE A C 1
ATOM 631 O O . ILE A 1 77 ? -0.976 4.195 19.429 1.00 95.12 77 ILE A O 1
ATOM 635 N N . ILE A 1 78 ? -3.071 3.371 19.501 1.00 96.31 78 ILE A N 1
ATOM 636 C CA . ILE A 1 78 ? -3.592 4.213 18.417 1.00 96.31 78 ILE A CA 1
ATOM 637 C C . ILE A 1 78 ? -3.599 5.676 18.867 1.00 96.31 78 ILE A C 1
ATOM 639 O O . ILE A 1 78 ? -3.092 6.541 18.156 1.00 96.31 78 ILE A O 1
ATOM 643 N N . HIS A 1 79 ? -4.105 5.940 20.073 1.00 96.75 79 HIS A N 1
ATOM 644 C CA . HIS A 1 79 ? -4.122 7.276 20.656 1.00 96.75 79 HIS A CA 1
ATOM 645 C C . HIS A 1 79 ? -2.707 7.856 20.803 1.00 96.75 79 HIS A C 1
ATOM 647 O O . HIS A 1 79 ? -2.438 8.962 20.336 1.00 96.75 79 HIS A O 1
ATOM 653 N N . GLU A 1 80 ? -1.782 7.096 21.402 1.00 97.12 80 GLU A N 1
ATOM 654 C CA . GLU A 1 80 ? -0.384 7.506 21.584 1.00 97.12 80 GLU A CA 1
ATOM 655 C C . GLU A 1 80 ? 0.289 7.838 20.243 1.00 97.12 80 GLU A C 1
ATOM 657 O O . GLU A 1 80 ? 1.026 8.820 20.155 1.00 97.12 80 GLU A O 1
ATOM 662 N N . TYR A 1 81 ? 0.031 7.045 19.198 1.00 97.50 81 TYR A N 1
ATOM 663 C CA . TYR A 1 81 ? 0.587 7.271 17.866 1.00 97.50 81 TYR A CA 1
ATOM 664 C C . TYR A 1 81 ? 0.158 8.622 17.292 1.00 97.50 81 TYR A C 1
ATOM 666 O O . TYR A 1 81 ? 1.017 9.443 16.976 1.00 97.50 81 TYR A O 1
ATOM 674 N N . TRP A 1 82 ? -1.150 8.883 17.211 1.00 97.69 82 TRP A N 1
ATOM 675 C CA . TRP A 1 82 ? -1.658 10.125 16.624 1.00 97.69 82 TRP A CA 1
ATOM 676 C C . TRP A 1 82 ? -1.273 11.355 17.440 1.00 97.69 82 TRP A C 1
ATOM 678 O O . TRP A 1 82 ? -0.862 12.367 16.870 1.00 97.69 82 TRP A O 1
ATOM 688 N N . GLN A 1 83 ? -1.327 11.252 18.770 1.00 97.38 83 GLN A N 1
ATOM 689 C CA . GLN A 1 83 ? -0.896 12.322 19.663 1.00 97.38 83 GLN A CA 1
ATOM 690 C C . GLN A 1 83 ? 0.579 12.680 19.438 1.00 97.38 83 GLN A C 1
ATOM 692 O O . GLN A 1 83 ? 0.910 13.858 19.294 1.00 97.38 83 GLN A O 1
ATOM 697 N N . LYS A 1 84 ? 1.464 11.677 19.357 1.00 97.12 84 LYS A N 1
ATOM 698 C CA . LYS A 1 84 ? 2.891 11.897 19.093 1.00 97.12 84 LYS A CA 1
ATOM 699 C C . LYS A 1 84 ? 3.127 12.468 17.704 1.00 97.12 84 LYS A C 1
ATOM 701 O O . LYS A 1 84 ? 3.836 13.460 17.590 1.00 97.12 84 LYS A O 1
ATOM 706 N N . SER A 1 85 ? 2.526 11.896 16.662 1.00 97.06 85 SER A N 1
ATOM 707 C CA . SER A 1 85 ? 2.682 12.401 15.293 1.00 97.06 85 SER A CA 1
ATOM 708 C C . SER A 1 85 ? 2.269 13.868 15.181 1.00 97.06 85 SER A C 1
ATOM 710 O O . SER A 1 85 ? 2.987 14.660 14.573 1.00 97.06 85 SER A O 1
ATOM 712 N N . LYS A 1 86 ? 1.186 14.275 15.855 1.00 96.12 86 LYS A N 1
ATOM 713 C CA . LYS A 1 86 ? 0.833 15.694 15.941 1.00 96.12 86 LYS A CA 1
ATOM 714 C C . LYS A 1 86 ? 1.872 16.534 16.665 1.00 96.12 86 LYS A C 1
ATOM 716 O O . LYS A 1 86 ? 2.252 17.580 16.148 1.00 96.12 86 LYS A O 1
ATOM 721 N N . GLN A 1 87 ? 2.326 16.082 17.834 1.00 96.44 87 GLN A N 1
ATOM 722 C CA . GLN A 1 87 ? 3.329 16.781 18.639 1.00 96.44 87 GLN A CA 1
ATOM 723 C C . GLN A 1 87 ? 4.644 17.001 17.874 1.00 96.44 87 GLN A C 1
ATOM 725 O O . GLN A 1 87 ? 5.280 18.036 18.048 1.00 96.44 87 GLN A O 1
ATOM 730 N N . PHE A 1 88 ? 5.034 16.056 17.015 1.00 96.19 88 PHE A N 1
ATOM 731 C CA . PHE A 1 88 ? 6.210 16.170 16.147 1.00 96.19 88 PHE A CA 1
ATOM 732 C C . PHE A 1 88 ? 5.989 17.037 14.897 1.00 96.19 88 PHE A C 1
ATOM 734 O O . PHE A 1 88 ? 6.930 17.247 14.139 1.00 96.19 88 PHE A O 1
ATOM 741 N N . GLY A 1 89 ? 4.782 17.568 14.679 1.00 95.06 89 GLY A N 1
ATOM 742 C CA . GLY A 1 89 ? 4.493 18.445 13.543 1.00 95.06 89 GLY A CA 1
ATOM 743 C C . GLY A 1 89 ? 4.305 17.713 12.212 1.00 95.06 89 GLY A C 1
ATOM 744 O O . GLY A 1 89 ? 4.402 18.338 11.162 1.00 95.06 89 GLY A O 1
ATOM 745 N N . GLU A 1 90 ? 4.010 16.411 12.227 1.00 94.25 90 GLU A N 1
ATOM 746 C CA . GLU A 1 90 ? 3.789 15.625 11.008 1.00 94.25 90 GLU A CA 1
ATOM 747 C C . GLU A 1 90 ? 2.551 16.137 10.256 1.00 94.25 90 GLU A C 1
ATOM 749 O O . GLU A 1 90 ? 1.431 16.018 10.763 1.00 94.25 90 GLU A O 1
ATOM 754 N N . GLU A 1 91 ? 2.723 16.700 9.054 1.00 93.12 91 GLU A N 1
ATOM 755 C CA . GLU A 1 91 ? 1.648 17.357 8.284 1.00 93.12 91 GLU A CA 1
ATOM 756 C C . GLU A 1 91 ? 0.437 16.438 8.061 1.00 93.12 91 GLU A C 1
ATOM 758 O O . GLU A 1 91 ? -0.721 16.832 8.227 1.00 93.12 91 GLU A O 1
ATOM 763 N N . TRP A 1 92 ? 0.705 15.168 7.754 1.00 90.38 92 TRP A N 1
ATOM 764 C CA . TRP A 1 92 ? -0.317 14.153 7.516 1.00 90.38 92 TRP A CA 1
ATOM 765 C C . TRP A 1 92 ? -1.107 13.780 8.781 1.00 90.38 92 TRP A C 1
ATOM 767 O O . TRP A 1 92 ? -2.183 13.207 8.654 1.00 90.38 92 TRP A O 1
ATOM 777 N N . ALA A 1 93 ? -0.641 14.109 9.988 1.00 95.25 93 ALA A N 1
ATOM 778 C CA . ALA A 1 93 ? -1.362 13.842 11.235 1.00 95.25 93 ALA A CA 1
ATOM 779 C C . ALA A 1 93 ? -2.196 15.039 11.725 1.00 95.25 93 ALA A C 1
ATOM 781 O O . ALA A 1 93 ? -3.110 14.864 12.532 1.00 95.25 93 ALA A O 1
ATOM 782 N N . GLN A 1 94 ? -1.910 16.257 11.248 1.00 94.25 94 GLN A N 1
ATOM 783 C CA . GLN A 1 94 ? -2.498 17.484 11.808 1.00 94.25 94 GLN A CA 1
ATOM 784 C C . GLN A 1 94 ? -4.015 17.583 11.612 1.00 94.25 94 GLN A C 1
ATOM 786 O O . GLN A 1 94 ? -4.717 18.108 12.473 1.00 94.25 94 GLN A O 1
ATOM 791 N N . HIS A 1 95 ? -4.532 17.053 10.503 1.00 93.00 95 HIS A N 1
ATOM 792 C CA . HIS A 1 95 ? -5.952 17.142 10.152 1.00 93.00 95 HIS A CA 1
ATOM 793 C C . HIS A 1 95 ? -6.852 16.151 10.910 1.00 93.00 95 HIS A C 1
ATOM 795 O O . HIS A 1 95 ? -8.074 16.272 10.851 1.00 93.00 95 HIS A O 1
ATOM 801 N N . ILE A 1 96 ? -6.280 15.169 11.613 1.00 93.56 96 ILE A N 1
ATOM 802 C CA . ILE A 1 96 ? -7.049 14.168 12.360 1.00 93.56 96 ILE A CA 1
ATOM 803 C C . ILE A 1 96 ? -7.357 14.722 13.742 1.00 93.56 96 ILE A C 1
ATOM 805 O O . ILE A 1 96 ? -6.455 14.837 14.558 1.00 93.56 96 ILE A O 1
ATOM 809 N N . SER A 1 97 ? -8.598 15.072 14.054 1.00 93.81 97 SER A N 1
ATOM 810 C CA . SER A 1 97 ? -8.960 15.569 15.389 1.00 93.81 97 SER A CA 1
ATOM 811 C C . SER A 1 97 ? -8.878 14.481 16.477 1.00 93.81 97 SER A C 1
ATOM 813 O O . SER A 1 97 ? -8.873 13.287 16.175 1.00 93.81 97 SER A O 1
ATOM 815 N N . GLU A 1 98 ? -8.741 14.882 17.745 1.00 92.94 98 GLU A N 1
ATOM 816 C CA . GLU A 1 98 ? -8.501 13.955 18.869 1.00 92.94 98 GLU A CA 1
ATOM 817 C C . GLU A 1 98 ? -9.658 12.967 19.061 1.00 92.94 98 GLU A C 1
ATOM 819 O O . GLU A 1 98 ? -9.434 11.769 19.234 1.00 92.94 98 GLU A O 1
ATOM 824 N N . GLU A 1 99 ? -10.896 13.429 18.881 1.00 93.75 99 GLU A N 1
ATOM 825 C CA . GLU A 1 99 ? -12.094 12.590 18.897 1.00 93.75 99 GLU A CA 1
ATOM 826 C C . GLU A 1 99 ? -12.106 11.516 17.794 1.00 93.75 99 GLU A C 1
ATOM 828 O O . GLU A 1 99 ? -12.835 10.530 17.895 1.00 93.75 99 GLU A O 1
ATOM 833 N N . ASN A 1 100 ? -11.279 11.675 16.756 1.00 94.69 100 ASN A N 1
ATOM 834 C CA . ASN A 1 100 ? -11.169 10.747 15.636 1.00 94.69 100 ASN A CA 1
ATOM 835 C C . ASN A 1 100 ? -9.948 9.817 15.715 1.00 94.69 100 ASN A C 1
ATOM 837 O O . ASN A 1 100 ? -9.820 8.940 14.858 1.00 94.69 100 ASN A O 1
ATOM 841 N N . TYR A 1 101 ? -9.073 9.926 16.723 1.00 95.19 101 TYR A N 1
ATOM 842 C CA . TYR A 1 101 ? -7.866 9.086 16.813 1.00 95.19 101 TYR A CA 1
ATOM 843 C C . TYR A 1 101 ? -8.173 7.592 16.730 1.00 95.19 101 TYR A C 1
ATOM 845 O O . TYR A 1 101 ? -7.533 6.872 15.971 1.00 95.19 101 TYR A O 1
ATOM 853 N N . LEU A 1 102 ? -9.191 7.127 17.454 1.00 95.06 102 LEU A N 1
ATOM 854 C CA . LEU A 1 102 ? -9.560 5.708 17.480 1.00 95.06 102 LEU A CA 1
ATOM 855 C C . LEU A 1 102 ? -10.246 5.231 16.193 1.00 95.06 102 LEU A C 1
ATOM 857 O O . LEU A 1 102 ? -10.348 4.028 15.956 1.00 95.06 102 LEU A O 1
ATOM 861 N N . LYS A 1 103 ? -10.709 6.162 15.354 1.00 95.62 103 LYS A N 1
ATOM 862 C CA . LYS A 1 103 ? -11.349 5.857 14.075 1.00 95.62 103 LYS A CA 1
ATOM 863 C C . LYS A 1 103 ? -10.322 5.602 12.976 1.00 95.62 103 LYS A C 1
ATOM 865 O O . LYS A 1 103 ? -10.562 4.750 12.121 1.00 95.62 103 LYS A O 1
ATOM 870 N N . PHE A 1 104 ? -9.199 6.320 12.999 1.00 97.19 104 PHE A N 1
ATOM 871 C CA . PHE A 1 104 ? -8.154 6.222 11.985 1.00 97.19 104 PHE A CA 1
ATOM 872 C C . PHE A 1 104 ? -7.084 5.206 12.376 1.00 97.19 104 PHE A C 1
ATOM 874 O O . PHE A 1 104 ? -6.308 5.396 13.310 1.00 97.19 104 PHE A O 1
ATOM 881 N N . ILE A 1 105 ? -7.002 4.124 11.613 1.00 97.50 105 ILE A N 1
ATOM 882 C CA . ILE A 1 105 ? -5.969 3.107 11.763 1.00 97.50 105 ILE A CA 1
ATOM 883 C C . ILE A 1 105 ? -4.814 3.422 10.802 1.00 97.50 105 ILE A C 1
ATOM 885 O O . ILE A 1 105 ? -5.030 3.456 9.585 1.00 97.50 105 ILE A O 1
ATOM 889 N N . PRO A 1 106 ? -3.579 3.619 11.298 1.00 97.31 106 PRO A N 1
ATOM 890 C CA . PRO A 1 106 ? -2.433 3.863 10.434 1.00 97.31 106 PRO A CA 1
ATOM 891 C C . PRO A 1 106 ? -1.985 2.579 9.728 1.00 97.31 106 PRO A C 1
ATOM 893 O O . PRO A 1 106 ? -1.746 1.530 10.348 1.00 97.31 106 PRO A O 1
ATOM 896 N N . ILE A 1 107 ? -1.833 2.679 8.412 1.00 97.69 107 ILE A N 1
ATOM 897 C CA . ILE A 1 107 ? -1.358 1.609 7.540 1.00 97.69 107 ILE A CA 1
ATOM 898 C C . ILE A 1 107 ? -0.101 2.051 6.790 1.00 97.69 107 ILE A C 1
ATOM 900 O O . ILE A 1 107 ? 0.122 3.233 6.536 1.00 97.69 107 ILE A O 1
ATOM 904 N N . GLY A 1 108 ? 0.724 1.077 6.428 1.00 96.88 108 GLY A N 1
ATOM 905 C CA . GLY A 1 108 ? 1.891 1.277 5.585 1.00 96.88 108 GLY A CA 1
ATOM 906 C C . GLY A 1 108 ? 1.754 0.518 4.274 1.00 96.88 108 GLY A C 1
ATOM 907 O O . GLY A 1 108 ? 1.123 -0.542 4.213 1.00 96.88 108 GLY A O 1
ATOM 908 N N . LEU A 1 109 ? 2.378 1.055 3.230 1.00 97.00 109 LEU A N 1
ATOM 909 C CA . LEU A 1 109 ? 2.659 0.321 2.003 1.00 97.00 109 LEU A CA 1
ATOM 910 C C . LEU A 1 109 ? 4.147 0.007 1.965 1.00 97.00 109 LEU A C 1
ATOM 912 O O . LEU A 1 109 ? 4.979 0.889 2.156 1.00 97.00 109 LEU A O 1
ATOM 916 N N . TYR A 1 110 ? 4.485 -1.250 1.718 1.00 94.38 110 TYR A N 1
ATOM 917 C CA . TYR A 1 110 ? 5.858 -1.727 1.652 1.00 94.38 110 TYR A CA 1
ATOM 918 C C . TYR A 1 110 ? 6.107 -2.385 0.304 1.00 94.38 110 TYR A C 1
ATOM 920 O O . TYR A 1 110 ? 5.342 -3.265 -0.083 1.00 94.38 110 TYR A O 1
ATOM 928 N N . GLY A 1 111 ? 7.168 -1.994 -0.393 1.00 94.44 111 GLY A N 1
ATOM 929 C CA . GLY A 1 111 ? 7.617 -2.699 -1.588 1.00 94.44 111 GLY A CA 1
ATOM 930 C C . GLY A 1 111 ? 9.030 -3.234 -1.439 1.00 94.44 111 GLY A C 1
ATOM 931 O O . GLY A 1 111 ? 9.864 -2.633 -0.762 1.00 94.44 111 GLY A O 1
ATOM 932 N N . ASP A 1 112 ? 9.269 -4.382 -2.060 1.00 92.06 112 ASP A N 1
ATOM 933 C CA . ASP A 1 112 ? 10.568 -5.048 -2.068 1.00 92.06 112 ASP A CA 1
ATOM 934 C C . ASP A 1 112 ? 10.739 -5.877 -3.345 1.00 92.06 112 ASP A C 1
ATOM 936 O O . ASP A 1 112 ? 9.746 -6.302 -3.949 1.00 92.06 112 ASP A O 1
ATOM 940 N N . SER A 1 113 ? 11.988 -6.112 -3.747 1.00 91.25 113 SER A N 1
ATOM 941 C CA . SER A 1 113 ? 12.324 -7.094 -4.778 1.00 91.25 113 SER A CA 1
ATOM 942 C C . SER A 1 113 ? 13.097 -8.238 -4.148 1.00 91.25 113 SER A C 1
ATOM 944 O O . SER A 1 113 ? 14.108 -8.032 -3.481 1.00 91.25 113 SER A O 1
ATOM 946 N N . ALA A 1 114 ? 12.630 -9.460 -4.374 1.00 89.81 114 ALA A N 1
ATOM 947 C CA . ALA A 1 114 ? 13.279 -10.650 -3.855 1.00 89.81 114 ALA A CA 1
ATOM 948 C C . ALA A 1 114 ? 13.645 -11.595 -4.994 1.00 89.81 114 ALA A C 1
ATOM 950 O O . ALA A 1 114 ? 12.832 -11.881 -5.874 1.00 89.81 114 ALA A O 1
ATOM 951 N N . ARG A 1 115 ? 14.862 -12.142 -4.929 1.00 91.94 115 ARG A N 1
ATOM 952 C CA . ARG A 1 115 ? 15.265 -13.254 -5.788 1.00 91.94 115 ARG A CA 1
ATOM 953 C C . ARG A 1 115 ? 14.635 -14.539 -5.266 1.00 91.94 115 ARG A C 1
ATOM 955 O O . ARG A 1 115 ? 15.043 -15.065 -4.230 1.00 91.94 115 ARG A O 1
ATOM 962 N N . VAL A 1 116 ? 13.657 -15.057 -5.991 1.00 88.44 116 VAL A N 1
ATOM 963 C CA . VAL A 1 116 ? 13.004 -16.330 -5.702 1.00 88.44 116 VAL A CA 1
ATOM 964 C C . VAL A 1 116 ? 13.744 -17.429 -6.452 1.00 88.44 116 VAL A C 1
ATOM 966 O O . VAL A 1 116 ? 13.916 -17.368 -7.668 1.00 88.44 116 VAL A O 1
ATOM 969 N N . ARG A 1 117 ? 14.213 -18.445 -5.722 1.00 87.94 117 ARG A N 1
ATOM 970 C CA . ARG A 1 117 ? 14.818 -19.641 -6.315 1.00 87.94 117 ARG A CA 1
ATOM 971 C C . ARG A 1 117 ? 13.746 -20.710 -6.471 1.00 87.94 117 ARG A C 1
ATOM 973 O O . ARG A 1 117 ? 13.146 -21.124 -5.482 1.00 87.94 117 ARG A O 1
ATOM 980 N N . THR A 1 118 ? 13.525 -21.154 -7.696 1.00 82.94 118 THR A N 1
ATOM 981 C CA . THR A 1 118 ? 12.624 -22.257 -8.028 1.00 82.94 118 THR A CA 1
ATOM 982 C C . THR A 1 118 ? 13.448 -23.459 -8.483 1.00 82.94 118 THR A C 1
ATOM 984 O O . THR A 1 118 ? 14.657 -23.361 -8.703 1.00 82.94 118 THR A O 1
ATOM 987 N N . THR A 1 119 ? 12.804 -24.613 -8.653 1.00 83.94 119 THR A N 1
ATOM 988 C CA . THR A 1 119 ? 13.454 -25.799 -9.236 1.00 83.94 119 THR A CA 1
ATOM 989 C C . THR A 1 119 ? 13.941 -25.551 -10.671 1.00 83.94 119 THR A C 1
ATOM 991 O O . THR A 1 119 ? 14.839 -26.242 -11.137 1.00 83.94 119 THR A O 1
ATOM 994 N N . PHE A 1 120 ? 13.382 -24.548 -11.355 1.00 82.56 120 PHE A N 1
ATOM 995 C CA . PHE A 1 120 ? 13.644 -24.240 -12.762 1.00 82.56 120 PHE A CA 1
ATOM 996 C C . PHE A 1 120 ? 14.584 -23.045 -12.964 1.00 82.56 120 PHE A C 1
ATOM 998 O O . PHE A 1 120 ? 14.909 -22.710 -14.098 1.00 82.56 120 PHE A O 1
ATOM 1005 N N . GLY A 1 121 ? 15.036 -22.394 -11.886 1.00 88.62 121 GLY A N 1
ATOM 1006 C CA . GLY A 1 121 ? 15.955 -21.267 -11.978 1.00 88.62 121 GLY A CA 1
ATOM 1007 C C . GLY A 1 121 ? 15.814 -20.274 -10.834 1.00 88.62 121 GLY A C 1
ATOM 1008 O O . GLY A 1 121 ? 15.444 -20.610 -9.709 1.00 88.62 121 GLY A O 1
ATOM 1009 N N . SER A 1 122 ? 16.153 -19.023 -11.115 1.00 89.44 122 SER A N 1
ATOM 1010 C CA . SER A 1 122 ? 15.925 -17.925 -10.186 1.00 89.44 122 SER A CA 1
ATOM 1011 C C . SER A 1 122 ? 15.336 -16.740 -10.919 1.00 89.44 122 SER A C 1
ATOM 1013 O O . SER A 1 122 ? 15.867 -16.364 -11.961 1.00 89.44 122 SER A O 1
ATOM 1015 N N . GLU A 1 123 ? 14.329 -16.129 -10.325 1.00 91.25 123 GLU A N 1
ATOM 1016 C CA . GLU A 1 123 ? 13.604 -14.987 -10.868 1.00 91.25 123 GLU A CA 1
ATOM 1017 C C . GLU A 1 123 ? 13.585 -13.886 -9.808 1.00 91.25 123 GLU A C 1
ATOM 1019 O O . GLU A 1 123 ? 13.498 -14.175 -8.612 1.00 91.25 123 GLU A O 1
ATOM 1024 N N . ASN A 1 124 ? 13.715 -12.629 -10.223 1.00 93.44 124 ASN A N 1
ATOM 1025 C CA . ASN A 1 124 ? 13.545 -11.503 -9.311 1.00 93.44 124 ASN A CA 1
ATOM 1026 C C . ASN A 1 124 ? 12.092 -11.060 -9.385 1.00 93.44 124 ASN A C 1
ATOM 1028 O O . ASN A 1 124 ? 11.588 -10.775 -10.466 1.00 93.44 124 ASN A O 1
ATOM 1032 N N . VAL A 1 125 ? 11.420 -10.988 -8.244 1.00 94.81 125 VAL A N 1
ATOM 1033 C CA . VAL A 1 125 ? 10.003 -10.640 -8.182 1.00 94.81 125 VAL A CA 1
ATOM 1034 C C . VAL A 1 125 ? 9.837 -9.394 -7.333 1.00 94.81 125 VAL A C 1
ATOM 1036 O O . VAL A 1 125 ? 10.244 -9.365 -6.170 1.00 94.81 125 VAL A O 1
ATOM 1039 N N . ILE A 1 126 ? 9.190 -8.379 -7.900 1.00 95.50 126 ILE A N 1
ATOM 1040 C CA . ILE A 1 126 ? 8.780 -7.182 -7.171 1.00 95.50 126 ILE A CA 1
ATOM 1041 C C . ILE A 1 126 ? 7.437 -7.466 -6.519 1.00 95.50 126 ILE A C 1
ATOM 1043 O O . ILE A 1 126 ? 6.505 -7.917 -7.180 1.00 95.50 126 ILE A O 1
ATOM 1047 N N . SER A 1 127 ? 7.316 -7.170 -5.231 1.00 95.50 127 SER A N 1
ATOM 1048 C CA . SER A 1 127 ? 6.067 -7.333 -4.494 1.00 95.50 127 SER A CA 1
ATOM 1049 C C . SER A 1 127 ? 5.734 -6.089 -3.685 1.00 95.50 127 SER A C 1
ATOM 1051 O O . SER A 1 127 ? 6.609 -5.480 -3.074 1.00 95.50 127 SER A O 1
ATOM 1053 N N . VAL A 1 128 ? 4.451 -5.740 -3.664 1.00 96.94 128 VAL A N 1
ATOM 1054 C CA . VAL A 1 128 ? 3.872 -4.665 -2.859 1.00 96.94 128 VAL A CA 1
ATOM 1055 C C . VAL A 1 128 ? 2.979 -5.285 -1.799 1.00 96.94 128 VAL A C 1
ATOM 1057 O O . VAL A 1 128 ? 2.172 -6.173 -2.083 1.00 96.94 128 VAL A O 1
ATOM 1060 N N . TYR A 1 129 ? 3.114 -4.798 -0.577 1.00 95.94 129 TYR A N 1
ATOM 1061 C CA . TYR A 1 129 ? 2.419 -5.283 0.598 1.00 95.94 129 TYR A CA 1
ATOM 1062 C C . TYR A 1 129 ? 1.735 -4.134 1.331 1.00 95.94 129 TYR A C 1
ATOM 1064 O O . TYR A 1 129 ? 2.278 -3.036 1.431 1.00 95.94 129 TYR A O 1
ATOM 1072 N N . CYS A 1 130 ? 0.582 -4.420 1.922 1.00 96.12 130 CYS A N 1
ATOM 1073 C CA . CYS A 1 130 ? -0.024 -3.599 2.960 1.00 96.12 130 CYS A CA 1
ATOM 1074 C C . CYS A 1 130 ? 0.451 -4.099 4.331 1.00 96.12 130 CYS A C 1
ATOM 1076 O O . CYS A 1 130 ? 0.501 -5.307 4.576 1.00 96.12 130 CYS A O 1
ATOM 1078 N N . ASN A 1 131 ? 0.774 -3.196 5.252 1.00 93.44 131 ASN A N 1
ATOM 1079 C CA . ASN A 1 131 ? 1.057 -3.526 6.647 1.00 93.44 131 ASN A CA 1
ATOM 1080 C C . ASN A 1 131 ? 0.263 -2.628 7.595 1.00 93.44 131 ASN A C 1
ATOM 1082 O O . ASN A 1 131 ? -0.105 -1.510 7.257 1.00 93.44 131 ASN A O 1
ATOM 1086 N N . LEU A 1 132 ? 0.036 -3.114 8.810 1.00 93.75 132 LEU A N 1
ATOM 1087 C CA . LEU A 1 132 ? -0.568 -2.333 9.885 1.00 93.75 132 LEU A CA 1
ATOM 1088 C C . LEU A 1 132 ? 0.555 -1.799 10.770 1.00 93.75 132 LEU A C 1
ATOM 1090 O O . LEU A 1 132 ? 1.332 -2.587 11.307 1.00 93.75 132 LEU A O 1
ATOM 1094 N N . VAL A 1 133 ? 0.678 -0.476 10.887 1.00 93.81 133 VAL A N 1
ATOM 1095 C CA . VAL A 1 133 ? 1.848 0.174 11.514 1.00 93.81 133 VAL A CA 1
ATOM 1096 C C . VAL A 1 133 ? 1.960 -0.183 12.997 1.00 93.81 133 VAL A C 1
ATOM 1098 O O . VAL A 1 133 ? 3.044 -0.471 13.503 1.00 93.81 133 VAL A O 1
ATOM 1101 N N . LEU A 1 134 ? 0.815 -0.239 13.677 1.00 93.38 134 LEU A N 1
ATOM 1102 C CA . LEU A 1 134 ? 0.716 -0.439 15.125 1.00 93.38 134 LEU A CA 1
ATOM 1103 C C . LEU A 1 134 ? 0.466 -1.890 15.533 1.00 93.38 134 LEU A C 1
ATOM 1105 O O . LEU A 1 134 ? 0.158 -2.176 16.690 1.00 93.38 134 LEU A O 1
ATOM 1109 N N . TRP A 1 135 ? 0.589 -2.827 14.598 1.00 88.50 135 TRP A N 1
ATOM 1110 C CA . TRP A 1 135 ? 0.287 -4.224 14.856 1.00 88.50 135 TRP A CA 1
ATOM 1111 C C . TRP A 1 135 ? 1.455 -5.123 14.461 1.00 88.50 135 TRP A C 1
ATOM 1113 O O . TRP A 1 135 ? 2.000 -5.035 13.361 1.00 88.50 135 TRP A O 1
ATOM 1123 N N . ARG A 1 136 ? 1.851 -6.018 15.377 1.00 84.00 136 ARG A N 1
ATOM 1124 C CA . ARG A 1 136 ? 2.976 -6.927 15.158 1.00 84.00 136 ARG A CA 1
ATOM 1125 C C . ARG A 1 136 ? 2.629 -8.347 15.610 1.00 84.00 136 ARG A C 1
ATOM 1127 O O . ARG A 1 136 ? 2.635 -8.630 16.808 1.00 84.00 136 ARG A O 1
ATOM 1134 N N . PRO A 1 137 ? 2.432 -9.285 14.673 1.00 80.12 137 PRO A N 1
ATOM 1135 C CA . PRO A 1 137 ? 2.203 -10.678 15.015 1.00 80.12 137 PRO A CA 1
ATOM 1136 C C . PRO A 1 137 ? 3.441 -11.298 15.656 1.00 80.12 137 PRO A C 1
ATOM 1138 O O . PRO A 1 137 ? 4.575 -10.869 15.439 1.00 80.12 137 PRO A O 1
ATOM 1141 N N . LYS A 1 138 ? 3.232 -12.420 16.353 1.00 73.75 138 LYS A N 1
ATOM 1142 C CA . LYS A 1 138 ? 4.325 -13.242 16.897 1.00 73.75 138 LYS A CA 1
ATOM 1143 C C . LYS A 1 138 ? 5.323 -13.706 15.831 1.00 73.75 138 LYS A C 1
ATOM 1145 O O . LYS A 1 138 ? 6.498 -13.863 16.132 1.00 73.75 138 LYS A O 1
ATOM 1150 N N . SER A 1 139 ? 4.863 -13.958 14.604 1.00 74.69 139 SER A N 1
ATOM 1151 C CA . SER A 1 139 ? 5.736 -14.288 13.476 1.00 74.69 139 SER A CA 1
ATOM 1152 C C . SER A 1 139 ? 5.696 -13.161 12.461 1.00 74.69 139 SER A C 1
ATOM 1154 O O . SER A 1 139 ? 4.638 -12.880 11.909 1.00 74.69 139 SER A O 1
ATOM 1156 N N . VAL A 1 140 ? 6.857 -12.568 12.176 1.00 71.62 140 VAL A N 1
ATOM 1157 C CA . VAL A 1 140 ? 6.989 -11.439 11.238 1.00 71.62 140 VAL A CA 1
ATOM 1158 C C . VAL A 1 140 ? 6.473 -11.765 9.831 1.00 71.62 140 VAL A C 1
ATOM 1160 O O . VAL A 1 140 ? 6.067 -10.874 9.099 1.00 71.62 140 VAL A O 1
ATOM 1163 N N . ARG A 1 141 ? 6.420 -13.054 9.469 1.00 69.62 141 ARG A N 1
ATOM 1164 C CA . ARG A 1 141 ? 5.857 -13.536 8.199 1.00 69.62 141 ARG A CA 1
ATOM 1165 C C . ARG A 1 141 ? 4.384 -13.173 8.009 1.00 69.62 141 ARG A C 1
ATOM 1167 O O . ARG A 1 141 ? 3.910 -13.185 6.886 1.00 69.62 141 ARG A O 1
ATOM 1174 N N . PHE A 1 142 ? 3.671 -12.857 9.088 1.00 74.69 142 PHE A N 1
ATOM 1175 C CA . PHE A 1 142 ? 2.257 -12.486 9.046 1.00 74.69 142 PHE A CA 1
ATOM 1176 C C . PHE A 1 142 ? 2.027 -10.984 9.226 1.00 74.69 142 PHE A C 1
ATOM 1178 O O . PHE A 1 142 ? 0.892 -10.574 9.432 1.00 74.69 142 PHE A O 1
ATOM 1185 N N . SER A 1 143 ? 3.084 -10.160 9.241 1.00 81.44 143 SER A N 1
ATOM 1186 C CA . SER A 1 143 ? 2.953 -8.716 9.489 1.00 81.44 143 SER A CA 1
ATOM 1187 C C . SER A 1 143 ? 2.676 -7.903 8.222 1.00 81.44 143 SER A C 1
ATOM 1189 O O . SER A 1 143 ? 2.542 -6.686 8.303 1.00 81.44 143 SER A O 1
ATOM 1191 N N . ARG A 1 144 ? 2.676 -8.556 7.057 1.00 89.12 144 ARG A N 1
ATOM 1192 C CA . ARG A 1 144 ? 2.557 -7.941 5.734 1.00 89.12 144 ARG A CA 1
ATOM 1193 C C . ARG A 1 144 ? 1.592 -8.766 4.891 1.00 89.12 144 ARG A C 1
ATOM 1195 O O . ARG A 1 144 ? 1.681 -9.992 4.886 1.00 89.12 144 ARG A O 1
ATOM 1202 N N . PHE A 1 145 ? 0.704 -8.088 4.182 1.00 91.81 145 PHE A N 1
ATOM 1203 C CA . PHE A 1 145 ? -0.347 -8.683 3.364 1.00 91.81 145 PHE A CA 1
ATOM 1204 C C . PHE A 1 145 ? -0.073 -8.342 1.908 1.00 91.81 145 PHE A C 1
ATOM 1206 O O . PHE A 1 145 ? 0.050 -7.167 1.572 1.00 91.81 145 PHE A O 1
ATOM 1213 N N . LEU A 1 146 ? 0.094 -9.360 1.066 1.00 93.81 146 LEU A N 1
ATOM 1214 C CA . LEU A 1 146 ? 0.441 -9.168 -0.338 1.00 93.81 146 LEU A CA 1
ATOM 1215 C C . LEU A 1 146 ? -0.708 -8.469 -1.078 1.00 93.81 146 LEU A C 1
ATOM 1217 O O . LEU A 1 146 ? -1.855 -8.894 -0.979 1.00 93.81 146 LEU A O 1
ATOM 1221 N N . VAL A 1 147 ? -0.373 -7.412 -1.812 1.00 96.50 147 VAL A N 1
ATOM 1222 C CA . VAL A 1 147 ? -1.298 -6.614 -2.629 1.00 96.50 147 VAL A CA 1
ATOM 1223 C C . VAL A 1 147 ? -1.072 -6.919 -4.103 1.00 96.50 147 VAL A C 1
ATOM 1225 O O . VAL A 1 147 ? -2.012 -7.223 -4.826 1.00 96.50 147 VAL A O 1
ATOM 1228 N N . PHE A 1 148 ? 0.182 -6.861 -4.549 1.00 97.12 148 PHE A N 1
ATOM 1229 C CA . PHE A 1 148 ? 0.555 -6.998 -5.954 1.00 97.12 148 PHE A CA 1
ATOM 1230 C C . PHE A 1 148 ? 1.937 -7.636 -6.056 1.00 97.12 148 PHE A C 1
ATOM 1232 O O . PHE A 1 148 ? 2.808 -7.340 -5.240 1.00 97.12 148 PHE A O 1
ATOM 1239 N N . THR A 1 149 ? 2.159 -8.494 -7.046 1.00 96.44 149 THR A N 1
ATOM 1240 C CA . THR A 1 149 ? 3.462 -9.126 -7.281 1.00 96.44 149 THR A CA 1
ATOM 1241 C C . THR A 1 149 ? 3.682 -9.332 -8.768 1.00 96.44 149 THR A C 1
ATOM 1243 O O . THR A 1 149 ? 2.738 -9.695 -9.460 1.00 96.44 149 THR A O 1
ATOM 1246 N N . ILE A 1 150 ? 4.885 -9.079 -9.275 1.00 95.88 150 ILE A N 1
ATOM 1247 C CA . ILE A 1 150 ? 5.209 -9.206 -10.699 1.00 95.88 150 ILE A CA 1
ATOM 1248 C C . ILE A 1 150 ? 6.700 -9.524 -10.891 1.00 95.88 150 ILE A C 1
ATOM 1250 O O . ILE A 1 150 ? 7.530 -8.966 -10.163 1.00 95.88 150 ILE A O 1
ATOM 1254 N N . PRO A 1 151 ? 7.069 -10.370 -11.868 1.00 95.00 151 PRO A N 1
ATOM 1255 C CA . PRO A 1 151 ? 8.463 -10.546 -12.240 1.00 95.00 151 PRO A CA 1
ATOM 1256 C C . PRO A 1 151 ? 9.108 -9.240 -12.701 1.00 95.00 151 PRO A C 1
ATOM 1258 O O . PRO A 1 151 ? 8.538 -8.462 -13.476 1.00 95.00 151 PRO A O 1
ATOM 1261 N N . GLU A 1 152 ? 10.307 -8.976 -12.202 1.00 94.06 152 GLU A N 1
ATOM 1262 C CA . GLU A 1 152 ? 11.012 -7.720 -12.421 1.00 94.06 152 GLU A CA 1
ATOM 1263 C C . GLU A 1 152 ? 11.392 -7.528 -13.895 1.00 94.06 152 GLU A C 1
ATOM 1265 O O . GLU A 1 152 ? 11.278 -6.425 -14.429 1.00 94.06 152 GLU A O 1
ATOM 1270 N N . GLU A 1 153 ? 11.771 -8.597 -14.589 1.00 92.56 153 GLU A N 1
ATOM 1271 C CA . GLU A 1 153 ? 12.125 -8.573 -16.008 1.00 92.56 153 GLU A CA 1
ATOM 1272 C C . GLU A 1 153 ? 10.934 -8.247 -16.918 1.00 92.56 153 GLU A C 1
ATOM 1274 O O . GLU A 1 153 ? 11.109 -7.648 -17.983 1.00 92.56 153 GLU A O 1
ATOM 1279 N N . ARG A 1 154 ? 9.710 -8.548 -16.466 1.00 95.25 154 ARG A N 1
ATOM 1280 C CA . ARG A 1 154 ? 8.474 -8.198 -17.178 1.00 95.25 154 ARG A CA 1
ATOM 1281 C C . ARG A 1 154 ? 8.093 -6.733 -16.992 1.00 95.25 154 ARG A C 1
ATOM 1283 O O . ARG A 1 154 ? 7.224 -6.229 -17.702 1.00 95.25 154 ARG A O 1
ATOM 1290 N N . CYS A 1 155 ? 8.741 -6.012 -16.080 1.00 95.19 155 CYS A N 1
ATOM 1291 C CA . CYS A 1 155 ? 8.388 -4.632 -15.789 1.00 95.19 155 CYS A CA 1
ATOM 1292 C C . CYS A 1 155 ? 8.916 -3.645 -16.844 1.00 95.19 155 CYS A C 1
ATOM 1294 O O . CYS A 1 155 ? 10.085 -3.622 -17.246 1.00 95.19 155 CYS A O 1
ATOM 1296 N N . THR A 1 156 ? 8.031 -2.742 -17.244 1.00 94.12 156 THR A N 1
ATOM 1297 C CA . THR A 1 156 ? 8.317 -1.476 -17.921 1.00 94.12 156 THR A CA 1
ATOM 1298 C C . THR A 1 156 ? 8.436 -0.345 -16.893 1.00 94.12 156 THR A C 1
ATOM 1300 O O . THR A 1 156 ? 8.100 -0.507 -15.720 1.00 94.12 156 THR A O 1
ATOM 1303 N N . ALA A 1 157 ? 8.829 0.851 -17.340 1.00 88.25 157 ALA A N 1
ATOM 1304 C CA . ALA A 1 157 ? 8.823 2.045 -16.489 1.00 88.25 157 ALA A CA 1
ATOM 1305 C C . ALA A 1 157 ? 7.419 2.416 -15.955 1.00 88.25 157 ALA A C 1
ATOM 1307 O O . ALA A 1 157 ? 7.307 3.122 -14.953 1.00 88.25 157 ALA A O 1
ATOM 1308 N N . ASN A 1 158 ? 6.346 1.952 -16.609 1.00 94.81 158 ASN A N 1
ATOM 1309 C CA . ASN A 1 158 ? 4.960 2.308 -16.287 1.00 94.81 158 ASN A CA 1
ATOM 1310 C C . ASN A 1 158 ? 4.180 1.190 -15.582 1.00 94.81 158 ASN A C 1
ATOM 1312 O O . ASN A 1 158 ? 3.073 1.441 -15.110 1.00 94.81 158 ASN A O 1
ATOM 1316 N N . THR A 1 159 ? 4.741 -0.017 -15.471 1.00 96.31 159 THR A N 1
ATOM 1317 C CA . THR A 1 159 ? 4.070 -1.183 -14.872 1.00 96.31 159 THR A CA 1
ATOM 1318 C C . THR A 1 159 ? 3.665 -0.912 -13.430 1.00 96.31 159 THR A C 1
ATOM 1320 O O . THR A 1 159 ? 2.490 -1.002 -13.082 1.00 96.31 159 THR A O 1
ATOM 1323 N N . LEU A 1 160 ? 4.626 -0.483 -12.604 1.00 95.50 160 LEU A N 1
ATOM 1324 C CA . LEU A 1 160 ? 4.359 -0.161 -11.205 1.00 95.50 160 LEU A CA 1
ATOM 1325 C C . LEU A 1 160 ? 3.446 1.055 -11.071 1.00 95.50 160 LEU A C 1
ATOM 1327 O O . LEU A 1 160 ? 2.609 1.077 -10.185 1.00 95.50 160 LEU A O 1
ATOM 1331 N N . THR A 1 161 ? 3.539 2.044 -11.962 1.00 95.56 161 THR A N 1
ATOM 1332 C CA . THR A 1 161 ? 2.629 3.199 -11.946 1.00 95.56 161 THR A CA 1
ATOM 1333 C C . THR A 1 161 ? 1.177 2.782 -12.184 1.00 95.56 161 THR A C 1
ATOM 1335 O O . THR A 1 161 ? 0.286 3.285 -11.502 1.00 95.56 161 THR A O 1
ATOM 1338 N N . ALA A 1 162 ? 0.923 1.854 -13.111 1.00 96.56 162 ALA A N 1
ATOM 1339 C CA . ALA A 1 162 ? -0.417 1.321 -13.352 1.00 96.56 162 ALA A CA 1
ATOM 1340 C C . ALA A 1 162 ? -0.955 0.568 -12.121 1.00 96.56 162 ALA A C 1
ATOM 1342 O O . ALA A 1 162 ? -2.064 0.858 -11.668 1.00 96.56 162 ALA A O 1
ATOM 1343 N N . ALA A 1 163 ? -0.141 -0.300 -11.511 1.00 97.31 163 ALA A N 1
ATOM 1344 C CA . ALA A 1 163 ? -0.506 -0.987 -10.271 1.00 97.31 163 ALA A CA 1
ATOM 1345 C C . ALA A 1 163 ? -0.743 -0.002 -9.107 1.00 97.31 163 ALA A C 1
ATOM 1347 O O . ALA A 1 163 ? -1.757 -0.077 -8.418 1.00 97.31 163 ALA A O 1
ATOM 1348 N N . LEU A 1 164 ? 0.141 0.983 -8.922 1.00 97.19 164 LEU A N 1
ATOM 1349 C CA . LEU A 1 164 ? 0.037 1.986 -7.860 1.00 97.19 164 LEU A CA 1
ATOM 1350 C C . LEU A 1 164 ? -1.217 2.853 -7.997 1.00 97.19 164 LEU A C 1
ATOM 1352 O O . LEU A 1 164 ? -1.806 3.197 -6.982 1.00 97.19 164 LEU A O 1
ATOM 1356 N N . ARG A 1 165 ? -1.683 3.163 -9.214 1.00 97.06 165 ARG A N 1
ATOM 1357 C CA . ARG A 1 165 ? -2.966 3.867 -9.406 1.00 97.06 165 ARG A CA 1
ATOM 1358 C C . ARG A 1 165 ? -4.144 3.068 -8.847 1.00 97.06 165 ARG A C 1
ATOM 1360 O O . ARG A 1 165 ? -4.987 3.644 -8.162 1.00 97.06 165 ARG A O 1
ATOM 1367 N N . ARG A 1 166 ? -4.175 1.750 -9.080 1.00 97.69 166 ARG A N 1
ATOM 1368 C CA . ARG A 1 166 ? -5.187 0.848 -8.499 1.00 97.69 166 ARG A CA 1
ATOM 1369 C C . ARG A 1 166 ? -5.079 0.803 -6.974 1.00 97.69 166 ARG A C 1
ATOM 1371 O O . ARG A 1 166 ? -6.091 0.924 -6.289 1.00 97.69 166 ARG A O 1
ATOM 1378 N N . ILE A 1 167 ? -3.858 0.718 -6.446 1.00 98.25 167 ILE A N 1
ATOM 1379 C CA . ILE A 1 167 ? -3.598 0.719 -4.998 1.00 98.25 167 ILE A CA 1
ATOM 1380 C C . ILE A 1 167 ? -4.061 2.032 -4.357 1.00 98.25 167 ILE A C 1
ATOM 1382 O O . ILE A 1 167 ? -4.783 1.995 -3.369 1.00 98.25 167 ILE A O 1
ATOM 1386 N N . VAL A 1 168 ? -3.715 3.187 -4.935 1.00 97.88 168 VAL A N 1
ATOM 1387 C CA . VAL A 1 168 ? -4.125 4.512 -4.438 1.00 97.88 168 VAL A CA 1
ATOM 1388 C C . VAL A 1 168 ? -5.642 4.664 -4.459 1.00 97.88 168 VAL A C 1
ATOM 1390 O O . VAL A 1 168 ? -6.216 5.079 -3.456 1.00 97.88 168 VAL A O 1
ATOM 1393 N N . TRP A 1 169 ? -6.309 4.270 -5.551 1.00 98.06 169 TRP A N 1
ATOM 1394 C CA . TRP A 1 169 ? -7.775 4.240 -5.607 1.00 98.06 169 TRP A CA 1
ATOM 1395 C C . TRP A 1 169 ? -8.356 3.432 -4.439 1.00 98.06 169 TRP A C 1
ATOM 1397 O O . TRP A 1 169 ? -9.262 3.899 -3.751 1.00 98.06 169 TRP A O 1
ATOM 1407 N N . SER A 1 170 ? -7.787 2.260 -4.154 1.00 98.31 170 SER A N 1
ATOM 1408 C CA . SER A 1 170 ? -8.240 1.427 -3.044 1.00 98.31 170 SER A CA 1
ATOM 1409 C C . SER A 1 170 ? -7.948 2.058 -1.679 1.00 98.31 170 SER A C 1
ATOM 1411 O O . SER A 1 170 ? -8.761 1.920 -0.767 1.00 98.31 170 SER A O 1
ATOM 1413 N N . CYS A 1 171 ? -6.794 2.701 -1.502 1.00 98.44 171 CYS A N 1
ATOM 1414 C CA . CYS A 1 171 ? -6.439 3.376 -0.256 1.00 98.44 171 CYS A CA 1
ATOM 1415 C C . CYS A 1 171 ? -7.355 4.571 0.016 1.00 98.44 171 CYS A C 1
ATOM 1417 O O . CYS A 1 171 ? -7.715 4.790 1.164 1.00 98.44 171 CYS A O 1
ATOM 1419 N N . ASN A 1 172 ? -7.791 5.301 -1.013 1.00 98.12 172 ASN A N 1
ATOM 1420 C CA . ASN A 1 172 ? -8.714 6.427 -0.849 1.00 98.12 172 ASN A CA 1
ATOM 1421 C C . ASN A 1 172 ? -10.084 5.975 -0.318 1.00 98.12 172 ASN A C 1
ATOM 1423 O O . ASN A 1 172 ? -10.657 6.622 0.556 1.00 98.12 172 ASN A O 1
ATOM 1427 N N . HIS A 1 173 ? -10.593 4.832 -0.784 1.00 98.19 173 HIS A N 1
ATOM 1428 C CA . HIS A 1 173 ? -11.812 4.235 -0.220 1.00 98.19 173 HIS A CA 1
ATOM 1429 C C . HIS A 1 173 ? -11.604 3.772 1.225 1.00 98.19 173 HIS A C 1
ATOM 1431 O O . HIS A 1 173 ? -12.444 4.029 2.087 1.00 98.19 173 HIS A O 1
ATOM 1437 N N . ALA A 1 174 ? -10.441 3.186 1.521 1.00 98.25 174 ALA A N 1
ATOM 1438 C CA . ALA A 1 174 ? -10.075 2.814 2.885 1.00 98.25 174 ALA A CA 1
ATOM 1439 C C . ALA A 1 174 ? -9.953 4.030 3.825 1.00 98.25 174 ALA A C 1
ATOM 1441 O O . ALA A 1 174 ? -10.418 3.966 4.961 1.00 98.25 174 ALA A O 1
ATOM 1442 N N . TYR A 1 175 ? -9.421 5.153 3.340 1.00 97.94 175 TYR A N 1
ATOM 1443 C CA . TYR A 1 175 ? -9.357 6.424 4.065 1.00 97.94 175 TYR A CA 1
ATOM 1444 C C . TYR A 1 175 ? -10.748 6.961 4.394 1.00 97.94 175 TYR A C 1
ATOM 1446 O O . TYR A 1 175 ? -11.009 7.365 5.524 1.00 97.94 175 TYR A O 1
ATOM 1454 N N . ASN A 1 176 ? -11.682 6.872 3.448 1.00 97.44 176 ASN A N 1
ATOM 1455 C CA . ASN A 1 176 ? -13.070 7.253 3.691 1.00 97.44 176 ASN A CA 1
ATOM 1456 C C . ASN A 1 176 ? -13.822 6.240 4.573 1.00 97.44 176 ASN A C 1
ATOM 1458 O O . ASN A 1 176 ? -14.840 6.591 5.169 1.00 97.44 176 ASN A O 1
ATOM 1462 N N . GLY A 1 177 ? -13.311 5.013 4.714 1.00 97.81 177 GLY A N 1
ATOM 1463 C CA . GLY A 1 177 ? -13.922 3.954 5.520 1.00 97.81 177 GLY A CA 1
ATOM 1464 C C . GLY A 1 177 ? -15.184 3.377 4.884 1.00 97.81 177 GLY A C 1
ATOM 1465 O O . GLY A 1 177 ? -16.060 2.888 5.596 1.00 97.81 177 GLY A O 1
ATOM 1466 N N . VAL A 1 178 ? -15.291 3.438 3.556 1.00 97.88 178 VAL A N 1
ATOM 1467 C CA . VAL A 1 178 ? -16.439 2.937 2.789 1.00 97.88 178 VAL A CA 1
ATOM 1468 C C . VAL A 1 178 ? -15.973 2.083 1.620 1.00 97.88 178 VAL A C 1
ATOM 1470 O O . VAL A 1 178 ? -14.879 2.273 1.088 1.00 97.88 178 VAL A O 1
ATOM 1473 N N . PHE A 1 179 ? -16.804 1.131 1.213 1.00 97.81 179 PHE A N 1
ATOM 1474 C CA . PHE A 1 179 ? -16.577 0.379 -0.011 1.00 97.81 179 PHE A CA 1
ATOM 1475 C C . PHE A 1 179 ? -16.744 1.271 -1.251 1.00 97.81 179 PHE A C 1
ATOM 1477 O O . PHE A 1 179 ? -17.567 2.195 -1.239 1.00 97.81 179 PHE A O 1
ATOM 1484 N N . PRO A 1 180 ? -16.005 0.982 -2.339 1.00 97.31 180 PRO A N 1
ATOM 1485 C CA . PRO A 1 180 ? -16.087 1.753 -3.569 1.00 97.31 180 PRO A CA 1
ATOM 1486 C C . PRO A 1 180 ? -17.511 1.844 -4.116 1.00 97.31 180 PRO A C 1
ATOM 1488 O O . PRO A 1 180 ? -18.288 0.899 -4.017 1.00 97.31 180 PRO A O 1
ATOM 1491 N N . THR A 1 181 ? -17.840 2.970 -4.746 1.00 96.94 181 THR A N 1
ATOM 1492 C CA . THR A 1 181 ? -19.103 3.152 -5.483 1.00 96.94 181 THR A CA 1
ATOM 1493 C C . THR A 1 181 ? -18.956 2.993 -6.991 1.00 96.94 181 THR A C 1
ATOM 1495 O O . THR A 1 181 ? -19.938 2.838 -7.708 1.00 96.94 181 THR A O 1
ATOM 1498 N N . ALA A 1 182 ? -17.723 3.011 -7.479 1.00 96.50 182 ALA A N 1
ATOM 1499 C CA . ALA A 1 182 ? -17.374 2.767 -8.864 1.00 96.50 182 ALA A CA 1
ATOM 1500 C C . ALA A 1 182 ? -15.990 2.124 -8.916 1.00 96.50 182 ALA A C 1
ATOM 1502 O O . ALA A 1 182 ? -15.191 2.260 -7.983 1.00 96.50 182 ALA A O 1
ATOM 1503 N N . GLY A 1 183 ? -15.702 1.441 -10.018 1.00 94.44 183 GLY A N 1
ATOM 1504 C CA . GLY A 1 183 ? -14.407 0.842 -10.293 1.00 94.44 183 GLY A CA 1
ATOM 1505 C C . GLY A 1 183 ? -13.272 1.872 -10.423 1.00 94.44 183 GLY A C 1
ATOM 1506 O O . GLY A 1 183 ? -13.489 3.085 -10.373 1.00 94.44 183 GLY A O 1
ATOM 1507 N N . PRO A 1 184 ? -12.030 1.401 -10.619 1.00 92.44 184 PRO A N 1
ATOM 1508 C CA . PRO A 1 184 ? -10.830 2.241 -10.646 1.00 92.44 184 PRO A CA 1
ATOM 1509 C C . PRO A 1 184 ? -10.799 3.218 -11.824 1.00 92.44 184 PRO A C 1
ATOM 1511 O O . PRO A 1 184 ? -10.084 4.215 -11.778 1.00 92.44 184 PRO A O 1
ATOM 1514 N N . SER A 1 185 ? -11.570 2.939 -12.872 1.00 91.69 185 SER A N 1
ATOM 1515 C CA . SER A 1 185 ? -11.730 3.774 -14.062 1.00 91.69 185 SER A CA 1
ATOM 1516 C C . SER A 1 185 ? -13.148 4.350 -14.167 1.00 91.69 185 SER A C 1
ATOM 1518 O O . SER A 1 185 ? -13.543 4.796 -15.239 1.00 91.69 185 SER A O 1
ATOM 1520 N N . GLY A 1 186 ? -13.920 4.334 -13.074 1.00 93.44 186 GLY A N 1
ATOM 1521 C CA . GLY A 1 186 ? -15.291 4.851 -13.028 1.00 93.44 186 GLY A CA 1
ATOM 1522 C C . GLY A 1 186 ? -16.361 3.902 -13.577 1.00 93.44 186 GLY A C 1
ATOM 1523 O O . GLY A 1 186 ? -17.516 4.295 -13.692 1.00 93.44 186 GLY A O 1
ATOM 1524 N N . GLN A 1 187 ? -16.009 2.660 -13.912 1.00 94.00 187 GLN A N 1
ATOM 1525 C CA . GLN A 1 187 ? -16.973 1.663 -14.375 1.00 94.00 187 GLN A CA 1
ATOM 1526 C C . GLN A 1 187 ? -17.916 1.202 -13.255 1.00 94.00 187 GLN A C 1
ATOM 1528 O O . GLN A 1 187 ? -17.563 1.240 -12.075 1.00 94.00 187 GLN A O 1
ATOM 1533 N N . ASN A 1 188 ? -19.089 0.693 -13.627 1.00 95.19 188 ASN A N 1
ATOM 1534 C CA . ASN A 1 188 ? -20.008 0.081 -12.670 1.00 95.19 188 ASN A CA 1
ATOM 1535 C C . ASN A 1 188 ? -19.390 -1.170 -12.033 1.00 95.19 188 ASN A C 1
ATOM 1537 O O . ASN A 1 188 ? -18.706 -1.953 -12.697 1.00 95.19 188 ASN A O 1
ATOM 1541 N N . LEU A 1 189 ? -19.652 -1.354 -10.740 1.00 93.56 189 LEU A N 1
ATOM 1542 C CA . LEU A 1 189 ? -19.270 -2.557 -10.009 1.00 93.56 189 LEU A CA 1
ATOM 1543 C C . LEU A 1 189 ? -20.184 -3.726 -10.398 1.00 93.56 189 LEU A C 1
ATOM 1545 O O . LEU A 1 189 ? -21.305 -3.531 -10.867 1.00 93.56 189 LEU A O 1
ATOM 1549 N N . SER A 1 190 ? -19.713 -4.954 -10.192 1.00 89.69 190 SER A N 1
ATOM 1550 C CA . SER A 1 190 ? -20.484 -6.169 -10.471 1.00 89.69 190 SER A CA 1
ATOM 1551 C C . SER A 1 190 ? -20.354 -7.181 -9.332 1.00 89.69 190 SER A C 1
ATOM 1553 O O . SER A 1 190 ? -19.505 -7.038 -8.451 1.00 89.69 190 SER A O 1
ATOM 1555 N N . GLY A 1 191 ? -21.230 -8.190 -9.315 1.00 89.75 191 GLY A N 1
ATOM 1556 C CA . GLY A 1 191 ? -21.177 -9.273 -8.332 1.00 89.75 191 GLY A CA 1
ATOM 1557 C C . GLY A 1 191 ? -21.276 -8.783 -6.884 1.00 89.75 191 GLY A C 1
ATOM 1558 O O . GLY A 1 191 ? -22.161 -7.999 -6.542 1.00 89.75 191 GLY A O 1
ATOM 1559 N N . LYS A 1 192 ? -20.366 -9.260 -6.025 1.00 87.38 192 LYS A N 1
ATOM 1560 C CA . LYS A 1 192 ? -20.323 -8.895 -4.598 1.00 87.38 192 LYS A CA 1
ATOM 1561 C C . LYS A 1 192 ? -19.972 -7.426 -4.373 1.00 87.38 192 LYS A C 1
ATOM 1563 O O . LYS A 1 192 ? -20.519 -6.816 -3.461 1.00 87.38 192 LYS A O 1
ATOM 1568 N N . ASP A 1 193 ? -19.120 -6.845 -5.212 1.00 90.06 193 ASP A N 1
ATOM 1569 C CA . ASP A 1 193 ? -18.711 -5.446 -5.056 1.00 90.06 193 ASP A CA 1
ATOM 1570 C C . ASP A 1 193 ? -19.899 -4.494 -5.262 1.00 90.06 193 ASP A C 1
ATOM 1572 O O . ASP A 1 193 ? -20.034 -3.514 -4.536 1.00 90.06 193 ASP A O 1
ATOM 1576 N N . ALA A 1 194 ? -20.822 -4.826 -6.173 1.00 93.56 194 ALA A N 1
ATOM 1577 C CA . ALA A 1 194 ? -22.063 -4.069 -6.356 1.00 93.56 194 ALA A CA 1
ATOM 1578 C C . ALA A 1 194 ? -22.997 -4.142 -5.133 1.00 93.56 194 ALA A C 1
ATOM 1580 O O . ALA A 1 194 ? -23.710 -3.187 -4.845 1.00 93.56 194 ALA A O 1
ATOM 1581 N N . GLN A 1 195 ? -22.987 -5.256 -4.392 1.00 93.69 195 GLN A N 1
ATOM 1582 C CA . GLN A 1 195 ? -23.790 -5.414 -3.170 1.00 93.69 195 GLN A CA 1
ATOM 1583 C C . GLN A 1 195 ? -23.215 -4.623 -1.990 1.00 93.69 195 GLN A C 1
ATOM 1585 O O . GLN A 1 195 ? -23.959 -4.222 -1.099 1.00 93.69 195 GLN A O 1
ATOM 1590 N N . MET A 1 196 ? -21.898 -4.409 -1.984 1.00 93.75 196 MET A N 1
ATOM 1591 C CA . MET A 1 196 ? -21.186 -3.702 -0.917 1.00 93.75 196 MET A CA 1
ATOM 1592 C C . MET A 1 196 ? -21.045 -2.201 -1.180 1.00 93.75 196 MET A C 1
ATOM 1594 O O . MET A 1 196 ? -20.596 -1.470 -0.302 1.00 93.75 196 MET A O 1
ATOM 1598 N N . GLN A 1 197 ? -21.420 -1.735 -2.369 1.00 95.44 197 GLN A N 1
ATOM 1599 C CA . GLN A 1 197 ? -21.243 -0.363 -2.826 1.00 95.44 197 GLN A CA 1
ATOM 1600 C C . GLN A 1 197 ? -21.696 0.682 -1.791 1.00 95.44 197 GLN A C 1
ATOM 1602 O O . GLN A 1 197 ? -22.862 0.740 -1.406 1.00 95.44 197 GLN A O 1
ATOM 1607 N N . GLY A 1 198 ? -20.764 1.544 -1.368 1.00 96.38 198 GLY A N 1
ATOM 1608 C CA . GLY A 1 198 ? -21.021 2.645 -0.433 1.00 96.38 198 GLY A CA 1
ATOM 1609 C C . GLY A 1 198 ? -21.283 2.233 1.020 1.00 96.38 198 GLY A C 1
ATOM 1610 O O . GLY A 1 198 ? -21.451 3.108 1.869 1.00 96.38 198 GLY A O 1
ATOM 1611 N N . LEU A 1 199 ? -21.298 0.934 1.337 1.00 97.25 199 LEU A N 1
ATOM 1612 C CA . LEU A 1 199 ? -21.428 0.465 2.714 1.00 97.25 199 LEU A CA 1
ATOM 1613 C C . LEU A 1 199 ? -20.153 0.771 3.520 1.00 97.25 199 LEU A C 1
ATOM 1615 O O . LEU A 1 199 ? -19.068 0.878 2.939 1.00 97.25 199 LEU A O 1
ATOM 1619 N N . PRO A 1 200 ? -20.244 0.876 4.860 1.00 97.75 200 PRO A N 1
ATOM 1620 C CA . PRO A 1 200 ? -19.067 0.983 5.716 1.00 97.75 200 PRO A CA 1
ATOM 1621 C C . PRO A 1 200 ? -18.083 -0.166 5.477 1.00 97.75 200 PRO A C 1
ATOM 1623 O O . PRO A 1 200 ? -18.478 -1.329 5.392 1.00 97.75 200 PRO A O 1
ATOM 1626 N N . LEU A 1 201 ? -16.790 0.157 5.406 1.00 96.69 201 LEU A N 1
ATOM 1627 C CA . LEU A 1 201 ? -15.736 -0.819 5.125 1.00 96.69 201 LEU A CA 1
ATOM 1628 C C . LEU A 1 201 ? -15.550 -1.829 6.264 1.00 96.69 201 LEU A C 1
ATOM 1630 O O . LEU A 1 201 ? -15.141 -2.961 6.030 1.00 96.69 201 LEU A O 1
ATOM 1634 N N . THR A 1 202 ? -15.835 -1.422 7.500 1.00 97.00 202 THR A N 1
ATOM 1635 C CA . THR A 1 202 ? -15.790 -2.295 8.679 1.00 97.00 202 THR A CA 1
ATOM 1636 C C . THR A 1 202 ? -17.026 -2.083 9.543 1.00 97.00 202 THR A C 1
ATOM 1638 O O . THR A 1 202 ? -17.566 -0.975 9.599 1.00 97.00 202 THR A O 1
ATOM 1641 N N . LYS A 1 203 ? -17.428 -3.105 10.304 1.00 95.38 203 LYS A N 1
ATOM 1642 C CA . LYS A 1 203 ? -18.540 -3.023 11.275 1.00 95.38 203 LYS A CA 1
ATOM 1643 C C . LYS A 1 203 ? -18.331 -1.940 12.333 1.00 95.38 203 LYS A C 1
ATOM 1645 O O . LYS A 1 203 ? -19.298 -1.427 12.885 1.00 95.38 203 LYS A O 1
ATOM 1650 N N . LYS A 1 204 ? -17.070 -1.614 12.634 1.00 94.94 204 LYS A N 1
ATOM 1651 C CA . LYS A 1 204 ? -16.684 -0.581 13.606 1.00 94.94 204 LYS A CA 1
ATOM 1652 C C . LYS A 1 204 ? -16.552 0.818 12.996 1.00 94.94 204 LYS A C 1
ATOM 1654 O O . LYS A 1 204 ? -16.263 1.757 13.726 1.00 94.94 204 LYS A O 1
ATOM 1659 N N . GLY A 1 205 ? -16.740 0.968 11.683 1.00 95.88 205 GLY A N 1
ATOM 1660 C CA . GLY A 1 205 ? -16.609 2.259 11.006 1.00 95.88 205 GLY A CA 1
ATOM 1661 C C . GLY A 1 205 ? -15.176 2.799 10.971 1.00 95.88 205 GLY A C 1
ATOM 1662 O O . GLY A 1 205 ? -14.986 4.013 10.888 1.00 95.88 205 GLY A O 1
ATOM 1663 N N . PHE A 1 206 ? -14.173 1.917 11.049 1.00 97.75 206 PHE A N 1
ATOM 1664 C CA . PHE A 1 206 ? -12.773 2.306 10.928 1.00 97.75 206 PHE A CA 1
ATOM 1665 C C . PHE A 1 206 ? -12.465 2.909 9.559 1.00 97.75 206 PHE A C 1
ATOM 1667 O O . PHE A 1 206 ? -12.951 2.452 8.521 1.00 97.75 206 PHE A O 1
ATOM 1674 N N . GLN A 1 207 ? -11.600 3.912 9.603 1.00 98.00 207 GLN A N 1
ATOM 1675 C CA . GLN A 1 207 ? -10.959 4.567 8.476 1.00 98.00 207 GLN A CA 1
ATOM 1676 C C . GLN A 1 207 ? -9.471 4.226 8.503 1.00 98.00 207 GLN A C 1
ATOM 1678 O O . GLN A 1 207 ? -8.905 3.947 9.560 1.00 98.00 207 GLN A O 1
ATOM 1683 N N . PHE A 1 208 ? -8.825 4.215 7.343 1.00 98.19 208 PHE A N 1
ATOM 1684 C CA . PHE A 1 208 ? -7.447 3.752 7.222 1.00 98.19 208 PHE A CA 1
ATOM 1685 C C . PHE A 1 208 ? -6.595 4.774 6.494 1.00 98.19 208 PHE A C 1
ATOM 1687 O O . PHE A 1 208 ? -6.834 5.081 5.329 1.00 98.19 208 PHE A O 1
ATOM 1694 N N . GLN A 1 209 ? -5.568 5.273 7.170 1.00 97.38 209 GLN A N 1
ATOM 1695 C CA . GLN A 1 209 ? -4.687 6.287 6.612 1.00 97.38 209 GLN A CA 1
ATOM 1696 C C . GLN A 1 209 ? -3.322 5.691 6.307 1.00 97.38 209 GLN A C 1
ATOM 1698 O O . GLN A 1 209 ? -2.686 5.095 7.176 1.00 97.38 209 GLN A O 1
ATOM 1703 N N . VAL A 1 210 ? -2.860 5.874 5.071 1.00 97.44 210 VAL A N 1
ATOM 1704 C CA . VAL A 1 210 ? -1.479 5.556 4.707 1.00 97.44 210 VAL A CA 1
ATOM 1705 C C . VAL A 1 210 ? -0.575 6.588 5.368 1.00 97.44 210 VAL A C 1
ATOM 1707 O O . VAL A 1 210 ? -0.629 7.764 5.017 1.00 97.44 210 VAL A O 1
ATOM 1710 N N . THR A 1 211 ? 0.240 6.153 6.322 1.00 96.94 211 THR A N 1
ATOM 1711 C CA . THR A 1 211 ? 1.181 7.025 7.040 1.00 96.94 211 THR A CA 1
ATOM 1712 C C . THR A 1 211 ? 2.634 6.720 6.702 1.00 96.94 211 THR A C 1
ATOM 1714 O O . THR A 1 211 ? 3.524 7.500 7.020 1.00 96.94 211 THR A O 1
ATOM 1717 N N . GLU A 1 212 ? 2.899 5.598 6.028 1.00 95.19 212 GLU A N 1
ATOM 1718 C CA . GLU A 1 212 ? 4.259 5.168 5.717 1.00 95.19 212 GLU A CA 1
ATOM 1719 C C . GLU A 1 212 ? 4.358 4.523 4.331 1.00 95.19 212 GLU A C 1
ATOM 1721 O O . GLU A 1 212 ? 3.602 3.607 3.994 1.00 95.19 212 GLU A O 1
ATOM 1726 N N . ILE A 1 213 ? 5.362 4.945 3.556 1.00 95.00 213 ILE A N 1
ATOM 1727 C CA . ILE A 1 213 ? 5.801 4.275 2.326 1.00 95.00 213 ILE A CA 1
ATOM 1728 C C . ILE A 1 213 ? 7.181 3.666 2.577 1.00 95.00 213 ILE A C 1
ATOM 1730 O O . ILE A 1 213 ? 8.212 4.337 2.526 1.00 95.00 213 ILE A O 1
ATOM 1734 N N . ARG A 1 214 ? 7.203 2.370 2.872 1.00 93.62 214 ARG A N 1
ATOM 1735 C CA . ARG A 1 214 ? 8.398 1.615 3.248 1.00 93.62 214 ARG A CA 1
ATOM 1736 C C . ARG A 1 214 ? 8.971 0.849 2.053 1.00 93.62 214 ARG A C 1
ATOM 1738 O O . ARG A 1 214 ? 8.269 0.520 1.099 1.00 93.62 214 ARG A O 1
ATOM 1745 N N . GLY A 1 215 ? 10.247 0.515 2.148 1.00 92.38 215 GLY A N 1
ATOM 1746 C CA . GLY A 1 215 ? 10.978 -0.276 1.164 1.00 92.38 215 GLY A CA 1
ATOM 1747 C C . GLY A 1 215 ? 12.460 0.041 1.242 1.00 92.38 215 GLY A C 1
ATOM 1748 O O . GLY A 1 215 ? 12.876 0.864 2.061 1.00 92.38 215 GLY A O 1
ATOM 1749 N N . ASP A 1 216 ? 13.246 -0.633 0.418 1.00 88.94 216 ASP A N 1
ATOM 1750 C CA . ASP A 1 216 ? 14.642 -0.274 0.233 1.00 88.94 216 ASP A CA 1
ATOM 1751 C C . ASP A 1 216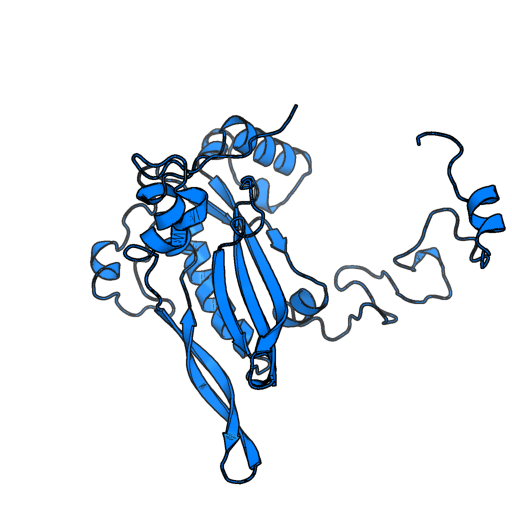 ? 14.785 0.921 -0.730 1.00 88.94 216 ASP A C 1
ATOM 1753 O O . ASP A 1 216 ? 13.830 1.404 -1.350 1.00 88.94 216 ASP A O 1
ATOM 1757 N N . TRP A 1 217 ? 16.011 1.420 -0.861 1.00 85.94 217 TRP A N 1
ATOM 1758 C CA . TRP A 1 217 ? 16.303 2.540 -1.752 1.00 85.94 217 TRP A CA 1
ATOM 1759 C C . TRP A 1 217 ? 15.969 2.226 -3.220 1.00 85.94 217 TRP A C 1
ATOM 1761 O O . TRP A 1 217 ? 15.484 3.092 -3.954 1.00 85.94 217 TRP A O 1
ATOM 1771 N N . ALA A 1 218 ? 16.198 0.983 -3.661 1.00 87.19 218 ALA A N 1
ATOM 1772 C CA . ALA A 1 218 ? 15.894 0.562 -5.024 1.00 87.19 218 ALA A CA 1
ATOM 1773 C C . ALA A 1 218 ? 14.387 0.644 -5.313 1.00 87.19 218 ALA A C 1
ATOM 1775 O O . ALA A 1 218 ? 13.990 1.147 -6.368 1.00 87.19 218 ALA A O 1
ATOM 1776 N N . TRP A 1 219 ? 13.547 0.221 -4.368 1.00 90.19 219 TRP A N 1
ATOM 1777 C CA . TRP A 1 219 ? 12.099 0.374 -4.422 1.00 90.19 219 TRP A CA 1
ATOM 1778 C C . TRP A 1 219 ? 11.682 1.841 -4.537 1.00 90.19 219 TRP A C 1
ATOM 1780 O O . TRP A 1 219 ? 10.958 2.198 -5.470 1.00 90.19 219 TRP A O 1
ATOM 1790 N N . HIS A 1 220 ? 12.175 2.713 -3.651 1.00 90.25 220 HIS A N 1
ATOM 1791 C CA . HIS A 1 220 ? 11.832 4.140 -3.684 1.00 90.25 220 HIS A CA 1
ATOM 1792 C C . HIS A 1 220 ? 12.223 4.796 -5.008 1.00 90.25 220 HIS A C 1
ATOM 1794 O O . HIS A 1 220 ? 11.424 5.532 -5.591 1.00 90.25 220 HIS A O 1
ATOM 1800 N N . LYS A 1 221 ? 13.396 4.460 -5.557 1.00 88.06 221 LYS A N 1
ATOM 1801 C CA . LYS A 1 221 ? 13.801 4.917 -6.893 1.00 88.06 221 LYS A CA 1
ATOM 1802 C C . LYS A 1 221 ? 12.834 4.479 -7.988 1.00 88.06 221 LYS A C 1
ATOM 1804 O O . LYS A 1 221 ? 12.550 5.276 -8.883 1.00 88.06 221 LYS A O 1
ATOM 1809 N N . LYS A 1 222 ? 12.331 3.242 -7.934 1.00 89.12 222 LYS A N 1
ATOM 1810 C CA . LYS A 1 222 ? 11.372 2.719 -8.920 1.00 89.12 222 LYS A CA 1
ATOM 1811 C C . LYS A 1 222 ? 10.040 3.467 -8.864 1.00 89.12 222 LYS A C 1
ATOM 1813 O O . LYS A 1 222 ? 9.524 3.842 -9.915 1.00 89.12 222 LYS A O 1
ATOM 1818 N N . ILE A 1 223 ? 9.493 3.707 -7.669 1.00 91.06 223 ILE A N 1
ATOM 1819 C CA . ILE A 1 223 ? 8.147 4.291 -7.535 1.00 91.06 223 ILE A CA 1
ATOM 1820 C C . ILE A 1 223 ? 8.116 5.815 -7.645 1.00 91.06 223 ILE A C 1
ATOM 1822 O O . ILE A 1 223 ? 7.189 6.353 -8.244 1.00 91.06 223 ILE A O 1
ATOM 1826 N N . PHE A 1 224 ? 9.135 6.508 -7.133 1.00 89.75 224 PHE A N 1
ATOM 1827 C CA . PHE A 1 224 ? 9.213 7.970 -7.191 1.00 89.75 224 PHE A CA 1
ATOM 1828 C C . PHE A 1 224 ? 10.007 8.483 -8.394 1.00 89.75 224 PHE A C 1
ATOM 1830 O O . PHE A 1 224 ? 10.046 9.685 -8.640 1.00 89.75 224 PHE A O 1
ATOM 1837 N N . ARG A 1 225 ? 10.623 7.577 -9.166 1.00 87.25 225 ARG A N 1
ATOM 1838 C CA . ARG A 1 225 ? 11.388 7.896 -10.381 1.00 87.25 225 ARG A CA 1
ATOM 1839 C C . ARG A 1 225 ? 12.497 8.918 -10.125 1.00 87.25 225 ARG A C 1
ATOM 1841 O O . ARG A 1 225 ? 12.711 9.849 -10.898 1.00 87.25 225 ARG A O 1
ATOM 1848 N N . PHE A 1 226 ? 13.249 8.726 -9.044 1.00 86.69 226 PHE A N 1
ATOM 1849 C CA . PHE A 1 226 ? 14.431 9.537 -8.763 1.00 86.69 226 PHE A CA 1
ATOM 1850 C C . PHE A 1 226 ? 15.526 9.243 -9.802 1.00 86.69 226 PHE A C 1
ATOM 1852 O O . PHE A 1 226 ? 16.310 8.302 -9.667 1.00 86.69 226 PHE A O 1
ATOM 1859 N N . HIS A 1 227 ? 15.566 10.037 -10.873 1.00 77.44 227 HIS A N 1
ATOM 1860 C CA . HIS A 1 227 ? 16.478 9.822 -12.001 1.00 77.44 227 HIS A CA 1
ATOM 1861 C C . HIS A 1 227 ? 17.922 10.256 -11.715 1.00 77.44 227 HIS A C 1
ATOM 1863 O O . HIS A 1 227 ? 18.851 9.713 -12.305 1.00 77.44 227 HIS A O 1
ATOM 1869 N N . LYS A 1 228 ? 18.116 11.226 -10.815 1.00 79.44 228 LYS A N 1
ATOM 1870 C CA . LYS A 1 228 ? 19.421 11.860 -10.554 1.00 79.44 228 LYS A CA 1
ATOM 1871 C C . LYS A 1 228 ? 20.080 11.424 -9.244 1.00 79.44 228 LYS A C 1
ATOM 1873 O O . LYS A 1 228 ? 21.192 11.856 -8.976 1.00 79.44 228 LYS A O 1
ATOM 1878 N N . CYS A 1 229 ? 19.416 10.576 -8.458 1.00 83.69 229 CYS A N 1
ATOM 1879 C CA . CYS A 1 229 ? 19.877 10.184 -7.128 1.00 83.69 229 CYS A CA 1
ATOM 1880 C C . CYS A 1 229 ? 20.294 8.712 -7.115 1.00 83.69 229 CYS A C 1
ATOM 1882 O O . CYS A 1 229 ? 19.586 7.831 -7.629 1.00 83.69 229 CYS A O 1
ATOM 1884 N N . GLN A 1 230 ? 21.453 8.421 -6.537 1.00 81.94 230 GLN A N 1
ATOM 1885 C CA . GLN A 1 230 ? 21.951 7.058 -6.370 1.00 81.94 230 GLN A CA 1
ATOM 1886 C C . GLN A 1 230 ? 22.621 6.927 -5.008 1.00 81.94 230 GLN A C 1
ATOM 1888 O O . GLN A 1 230 ? 23.260 7.864 -4.552 1.00 81.94 230 GLN A O 1
ATOM 1893 N N . TRP A 1 231 ? 22.513 5.748 -4.390 1.00 75.94 231 TRP A N 1
ATOM 1894 C CA . TRP A 1 231 ? 23.128 5.494 -3.084 1.00 75.94 231 TRP A CA 1
ATOM 1895 C C . TRP A 1 231 ? 24.652 5.694 -3.127 1.00 75.94 231 TRP A C 1
ATOM 1897 O O . TRP A 1 231 ? 25.224 6.249 -2.202 1.00 75.94 231 TRP A O 1
ATOM 1907 N N . ASN A 1 232 ? 25.278 5.328 -4.252 1.00 78.75 232 ASN A N 1
ATOM 1908 C CA . ASN A 1 232 ? 26.711 5.505 -4.510 1.00 78.75 232 ASN A CA 1
ATOM 1909 C C . ASN A 1 232 ? 27.019 6.720 -5.413 1.00 78.75 232 ASN A C 1
ATOM 1911 O O . ASN A 1 232 ? 28.088 6.777 -6.014 1.00 78.75 232 ASN A O 1
ATOM 1915 N N . GLY A 1 233 ? 26.061 7.628 -5.620 1.00 78.81 233 GLY A N 1
ATOM 1916 C CA . GLY A 1 233 ? 26.233 8.786 -6.503 1.00 78.81 233 GLY A CA 1
ATOM 1917 C C . GLY A 1 233 ? 26.698 10.033 -5.754 1.00 78.81 233 GLY A C 1
ATOM 1918 O O . GLY A 1 233 ? 26.517 10.126 -4.544 1.00 78.81 233 GLY A O 1
ATOM 1919 N N . ASP A 1 234 ? 27.222 11.022 -6.490 1.00 84.00 234 ASP A N 1
ATOM 1920 C CA . ASP A 1 234 ? 27.489 12.369 -5.950 1.00 84.00 234 ASP A CA 1
ATOM 1921 C C . ASP A 1 234 ? 26.215 12.935 -5.316 1.00 84.00 234 ASP A C 1
ATOM 1923 O O . ASP A 1 234 ? 26.201 13.235 -4.134 1.00 84.00 234 ASP A O 1
ATOM 1927 N N . LYS A 1 235 ? 25.090 12.938 -6.043 1.00 85.12 235 LYS A N 1
ATOM 1928 C CA . LYS A 1 235 ? 23.777 13.271 -5.472 1.00 85.12 235 LYS A CA 1
ATOM 1929 C C . LYS A 1 235 ? 23.126 12.040 -4.857 1.00 85.12 235 LYS A C 1
ATOM 1931 O O . LYS A 1 235 ? 22.688 11.138 -5.583 1.00 85.12 235 LYS A O 1
ATOM 1936 N N . MET A 1 236 ? 23.025 12.024 -3.531 1.00 84.50 236 MET A N 1
ATOM 1937 C CA . MET A 1 236 ? 22.479 10.882 -2.807 1.00 84.50 236 MET A CA 1
ATOM 1938 C C . MET A 1 236 ? 20.997 11.060 -2.477 1.00 84.50 236 MET A C 1
ATOM 1940 O O . MET A 1 236 ? 20.178 10.206 -2.823 1.00 84.50 236 MET A O 1
ATOM 1944 N N . CYS A 1 237 ? 20.640 12.179 -1.845 1.00 83.81 237 CYS A N 1
ATOM 1945 C CA . CYS A 1 237 ? 19.273 12.443 -1.412 1.00 83.81 237 CYS A CA 1
ATOM 1946 C C . CYS A 1 237 ? 18.445 13.088 -2.541 1.00 83.81 237 CYS A C 1
ATOM 1948 O O . CYS A 1 237 ? 18.965 13.922 -3.282 1.00 83.81 237 CYS A O 1
ATOM 1950 N N . PRO A 1 238 ? 17.156 12.734 -2.710 1.00 83.94 238 PRO A N 1
ATOM 1951 C CA . PRO A 1 238 ? 16.274 13.409 -3.658 1.00 83.94 238 PRO A CA 1
ATOM 1952 C C . PRO A 1 238 ? 15.602 14.660 -3.075 1.00 83.94 238 PRO A C 1
ATOM 1954 O O . PRO A 1 238 ? 14.986 15.408 -3.828 1.00 83.94 238 PRO A O 1
ATOM 1957 N N . PHE A 1 239 ? 15.710 14.882 -1.761 1.00 83.31 239 PHE A N 1
ATOM 1958 C CA . PHE A 1 239 ? 15.026 15.964 -1.044 1.00 83.31 239 PHE A CA 1
ATOM 1959 C C . PHE A 1 239 ? 15.961 17.063 -0.534 1.00 83.31 239 PHE A C 1
ATOM 1961 O O . PHE A 1 239 ? 15.502 18.167 -0.262 1.00 83.31 239 PHE A O 1
ATOM 1968 N N . CYS A 1 240 ? 17.255 16.781 -0.391 1.00 84.19 240 CYS A N 1
ATOM 1969 C CA . CYS A 1 240 ? 18.241 17.748 0.082 1.00 84.19 240 CYS A CA 1
ATOM 1970 C C . CYS A 1 240 ? 19.563 17.605 -0.678 1.00 84.19 240 CYS A C 1
ATOM 1972 O O . CYS A 1 240 ? 19.751 16.657 -1.442 1.00 84.19 240 CYS A O 1
ATOM 1974 N N . ASP A 1 241 ? 20.492 18.524 -0.421 1.00 83.38 241 ASP A N 1
ATOM 1975 C CA . ASP A 1 241 ? 21.811 18.572 -1.061 1.00 83.38 241 ASP A CA 1
ATOM 1976 C C . ASP A 1 241 ? 22.828 17.580 -0.471 1.00 83.38 241 ASP A C 1
ATOM 1978 O O . ASP A 1 241 ? 24.026 17.735 -0.680 1.00 83.38 241 ASP A O 1
ATOM 1982 N N . ALA A 1 242 ? 22.379 16.550 0.253 1.00 82.69 242 ALA A N 1
ATOM 1983 C CA . ALA A 1 242 ? 23.278 15.535 0.791 1.00 82.69 242 ALA A CA 1
ATOM 1984 C C . ALA A 1 242 ? 23.965 14.744 -0.334 1.00 82.69 242 ALA A C 1
ATOM 1986 O O . ALA A 1 242 ? 23.312 14.188 -1.235 1.00 82.69 242 ALA A O 1
ATOM 1987 N N . ARG A 1 243 ? 25.294 14.662 -0.239 1.00 83.31 243 ARG A N 1
ATOM 1988 C CA . ARG A 1 243 ? 26.178 14.069 -1.238 1.00 83.31 243 ARG A CA 1
ATOM 1989 C C . ARG A 1 243 ? 26.831 12.782 -0.767 1.00 83.31 243 ARG A C 1
ATOM 1991 O O . ARG A 1 243 ? 27.123 12.623 0.415 1.00 83.31 243 ARG A O 1
ATOM 1998 N N . GLY A 1 244 ? 27.080 11.862 -1.696 1.00 80.94 244 GLY A N 1
ATOM 1999 C CA . GLY A 1 244 ? 27.899 10.671 -1.442 1.00 80.94 244 GLY A CA 1
ATOM 2000 C C . GLY A 1 244 ? 29.391 10.995 -1.344 1.00 80.94 244 GLY A C 1
ATOM 2001 O O . GLY A 1 244 ? 30.110 10.379 -0.558 1.00 80.94 244 GLY A O 1
ATOM 2002 N N . LEU A 1 245 ? 29.829 11.992 -2.116 1.00 79.25 245 LEU A N 1
ATOM 2003 C CA . LEU A 1 245 ? 31.202 12.477 -2.195 1.00 79.25 245 LEU A CA 1
ATOM 2004 C C . LEU A 1 245 ? 31.174 14.006 -2.338 1.00 79.25 245 LEU A C 1
ATOM 2006 O O . LEU A 1 245 ? 30.485 14.518 -3.215 1.00 79.25 245 LEU A O 1
ATOM 2010 N N . SER A 1 246 ? 31.915 14.730 -1.504 1.00 78.19 246 SER A N 1
ATOM 2011 C CA . SER A 1 246 ? 32.121 16.176 -1.643 1.00 78.19 246 SER A CA 1
ATOM 2012 C C . SER A 1 246 ? 33.485 16.569 -1.084 1.00 78.19 246 SER A C 1
ATOM 2014 O O . SER A 1 246 ? 33.967 15.942 -0.141 1.00 78.19 246 SER A O 1
ATOM 2016 N N . ASP A 1 247 ? 34.077 17.632 -1.632 1.00 78.88 247 ASP A N 1
ATOM 2017 C CA . ASP A 1 247 ? 35.270 18.277 -1.064 1.00 78.88 247 ASP A CA 1
ATOM 2018 C C . ASP A 1 247 ? 34.958 18.963 0.279 1.00 78.88 247 ASP A C 1
ATOM 2020 O O . ASP A 1 247 ? 35.859 19.262 1.064 1.00 78.88 247 ASP A O 1
ATOM 2024 N N . LYS A 1 248 ? 33.671 19.213 0.554 1.00 77.75 248 LYS A N 1
ATOM 2025 C CA . LYS A 1 248 ? 33.170 19.748 1.820 1.00 77.75 248 LYS A CA 1
ATOM 2026 C C . LYS A 1 248 ? 32.477 18.642 2.602 1.00 77.75 248 LYS A C 1
ATOM 2028 O O . LYS A 1 248 ? 31.398 18.186 2.227 1.00 77.75 248 LYS A O 1
ATOM 2033 N N . TRP A 1 249 ? 33.094 18.210 3.697 1.00 75.06 249 TRP A N 1
ATOM 2034 C CA . TRP A 1 249 ? 32.595 17.109 4.525 1.00 75.06 249 TRP A CA 1
ATOM 2035 C C . TRP A 1 249 ? 31.194 17.369 5.095 1.00 75.06 249 TRP A C 1
ATOM 2037 O O . TRP A 1 249 ? 30.448 16.417 5.316 1.00 75.06 249 TRP A O 1
ATOM 2047 N N . GLU A 1 250 ? 30.805 18.636 5.281 1.00 77.00 250 GLU A N 1
ATOM 2048 C CA . GLU A 1 250 ? 29.474 19.017 5.760 1.00 77.00 250 GLU A CA 1
ATOM 2049 C C . GLU A 1 250 ? 28.362 18.612 4.786 1.00 77.00 250 GLU A C 1
ATOM 2051 O O . GLU A 1 250 ? 27.221 18.410 5.194 1.00 77.00 250 GLU A O 1
ATOM 2056 N N . GLU A 1 251 ? 28.696 18.479 3.501 1.00 76.12 251 GLU A N 1
ATOM 2057 C CA . GLU A 1 251 ? 27.758 18.100 2.448 1.00 76.12 251 GLU A CA 1
ATOM 2058 C C . GLU A 1 251 ? 27.592 16.574 2.342 1.00 76.12 251 GLU A C 1
ATOM 2060 O O . GLU A 1 251 ? 26.661 16.106 1.687 1.00 76.12 251 GLU A O 1
ATOM 2065 N N . CYS A 1 252 ? 28.459 15.778 2.977 1.00 78.00 252 CYS A N 1
ATOM 2066 C CA . CYS A 1 252 ? 28.407 14.320 2.908 1.00 78.00 252 CYS A CA 1
ATOM 2067 C C . CYS A 1 252 ? 27.286 13.744 3.793 1.00 78.00 252 CYS A C 1
ATOM 2069 O O . CYS A 1 252 ? 27.179 14.062 4.973 1.00 78.00 252 CYS A O 1
ATOM 2071 N N . TYR A 1 253 ? 26.475 12.818 3.268 1.00 74.06 253 TYR A N 1
ATOM 2072 C CA . TYR A 1 253 ? 25.337 12.238 4.015 1.00 74.06 253 TYR A CA 1
ATOM 2073 C C . TYR A 1 253 ? 25.742 11.409 5.249 1.00 74.06 253 TYR A C 1
ATOM 2075 O O . TYR A 1 253 ? 24.926 11.144 6.129 1.00 74.06 253 TYR A O 1
ATOM 2083 N N . TRP A 1 254 ? 26.989 10.951 5.280 1.00 71.38 254 TRP A N 1
ATOM 2084 C CA . TRP A 1 254 ? 27.584 10.123 6.325 1.00 71.38 254 TRP A CA 1
ATOM 2085 C C . TRP A 1 254 ? 28.483 10.950 7.243 1.00 71.38 254 TRP A C 1
ATOM 2087 O O . TRP A 1 254 ? 29.380 10.407 7.886 1.00 71.38 254 TRP A O 1
ATOM 2097 N N . ASN A 1 255 ? 28.238 12.261 7.288 1.00 64.38 255 ASN A N 1
ATOM 2098 C CA . ASN A 1 255 ? 28.889 13.182 8.193 1.00 64.38 255 ASN A CA 1
ATOM 2099 C C . ASN A 1 255 ? 28.622 12.772 9.653 1.00 64.38 255 ASN A C 1
ATOM 2101 O O . ASN A 1 255 ? 27.631 13.154 10.274 1.00 64.38 255 ASN A O 1
ATOM 2105 N N . LEU A 1 256 ? 29.519 11.949 10.188 1.00 60.06 256 LEU A N 1
ATOM 2106 C CA . LEU A 1 256 ? 29.656 11.720 11.612 1.00 60.06 256 LEU A CA 1
ATOM 2107 C C . LEU A 1 256 ? 30.430 12.920 12.158 1.00 60.06 256 LEU A C 1
ATOM 2109 O O . LEU A 1 256 ? 31.498 13.226 11.633 1.00 60.06 256 LEU A O 1
ATOM 2113 N N . GLU A 1 257 ? 29.933 13.549 13.230 1.00 54.44 257 GLU A N 1
ATOM 2114 C CA . GLU A 1 257 ? 30.441 14.790 13.866 1.00 54.44 257 GLU A CA 1
ATOM 2115 C C . GLU A 1 257 ? 31.958 14.806 14.189 1.00 54.44 257 GLU A C 1
ATOM 2117 O O . GLU A 1 257 ? 32.509 15.810 14.625 1.00 54.44 257 GLU A O 1
ATOM 2122 N N . SER A 1 258 ? 32.660 13.694 13.969 1.00 53.34 258 SER A N 1
ATOM 2123 C CA . SER A 1 258 ? 34.098 13.508 14.147 1.00 53.34 258 SER A CA 1
ATOM 2124 C C . SER A 1 258 ? 34.714 12.822 12.925 1.00 53.34 258 SER A C 1
ATOM 2126 O O . SER A 1 258 ? 35.257 11.712 13.021 1.00 53.34 258 SER A O 1
ATOM 2128 N N . ASN A 1 259 ? 34.619 13.476 11.767 1.00 46.88 259 ASN A N 1
ATOM 2129 C CA . ASN A 1 259 ? 35.039 12.962 10.466 1.00 46.88 259 ASN A CA 1
ATOM 2130 C C . ASN A 1 259 ? 36.576 12.865 10.288 1.00 46.88 259 ASN A C 1
ATOM 2132 O O . ASN A 1 259 ? 37.148 13.324 9.305 1.00 46.88 259 ASN A O 1
ATOM 2136 N N . ASN A 1 260 ? 37.267 12.241 11.244 1.00 53.97 260 ASN A N 1
ATOM 2137 C CA . ASN A 1 260 ? 38.596 11.682 11.036 1.00 53.97 260 ASN A CA 1
ATOM 2138 C C . ASN A 1 260 ? 38.423 10.394 10.224 1.00 53.97 260 ASN A C 1
ATOM 2140 O O . ASN A 1 260 ? 38.217 9.324 10.808 1.00 53.97 260 ASN A O 1
ATOM 2144 N N . HIS A 1 261 ? 38.503 10.505 8.894 1.00 54.31 261 HIS A N 1
ATOM 2145 C CA . HIS A 1 261 ? 38.746 9.382 7.982 1.00 54.31 261 HIS A CA 1
ATOM 2146 C C . HIS A 1 261 ? 40.157 8.825 8.213 1.00 54.31 261 HIS A C 1
ATOM 2148 O O . HIS A 1 261 ? 41.047 8.961 7.380 1.00 54.31 261 HIS A O 1
ATOM 2154 N N . GLN A 1 262 ? 40.392 8.254 9.388 1.00 57.84 262 GLN A N 1
ATOM 2155 C CA . GLN A 1 262 ? 41.505 7.343 9.575 1.00 57.84 262 GLN A CA 1
ATOM 2156 C C . GLN A 1 262 ? 40.975 5.946 9.305 1.00 57.84 262 GLN A C 1
ATOM 2158 O O . GLN A 1 262 ? 39.998 5.520 9.922 1.00 57.84 262 GLN A O 1
ATOM 2163 N N . ASP A 1 263 ? 41.612 5.248 8.373 1.00 61.53 263 ASP A N 1
ATOM 2164 C CA . ASP A 1 263 ? 41.454 3.808 8.286 1.00 61.53 263 ASP A CA 1
ATOM 2165 C C . ASP A 1 263 ? 41.982 3.218 9.594 1.00 61.53 263 ASP A C 1
ATOM 2167 O O . ASP A 1 263 ? 43.138 3.418 9.973 1.00 61.53 263 ASP A O 1
ATOM 2171 N N . PHE A 1 264 ? 41.104 2.535 10.317 1.00 66.0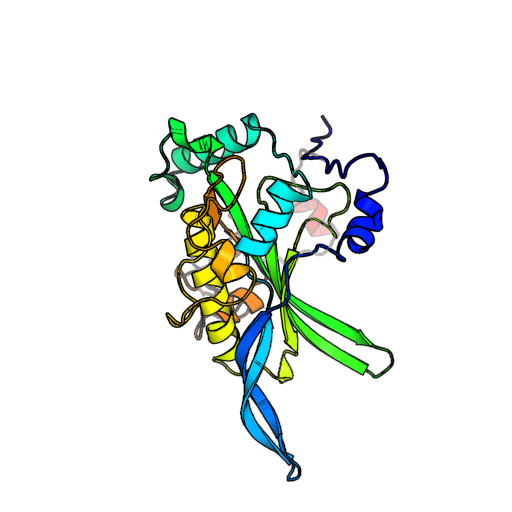0 264 PHE A N 1
ATOM 2172 C CA . PHE A 1 264 ? 41.467 1.822 11.527 1.00 66.00 264 PHE A CA 1
ATOM 2173 C C . PHE A 1 264 ? 41.639 0.348 11.177 1.00 66.00 264 PHE A C 1
ATOM 2175 O O . PHE A 1 264 ? 40.766 -0.255 10.550 1.00 66.00 264 PHE A O 1
ATOM 2182 N N . ASP A 1 265 ? 42.721 -0.264 11.647 1.00 78.00 265 ASP A N 1
ATOM 2183 C CA . ASP A 1 265 ? 42.674 -1.699 11.887 1.00 78.00 265 ASP A CA 1
ATOM 2184 C C . ASP A 1 265 ? 41.767 -1.998 13.097 1.00 78.00 265 ASP A C 1
ATOM 2186 O O . ASP A 1 265 ? 41.311 -1.099 13.815 1.00 78.00 265 ASP A O 1
ATOM 2190 N N . LEU A 1 266 ? 41.474 -3.280 13.322 1.00 68.56 266 LEU A N 1
ATOM 2191 C CA . LEU A 1 266 ? 40.583 -3.698 14.403 1.00 68.56 266 LEU A CA 1
ATOM 2192 C C . LEU A 1 266 ? 41.037 -3.148 15.766 1.00 68.56 266 LEU A C 1
ATOM 2194 O O . LEU A 1 266 ? 40.213 -2.665 16.537 1.00 68.56 266 LEU A O 1
ATOM 2198 N N . SER A 1 267 ? 42.338 -3.177 16.050 1.00 79.56 267 SER A N 1
ATOM 2199 C CA . SER A 1 267 ? 42.898 -2.717 17.324 1.00 79.56 267 SER A CA 1
ATOM 2200 C C . SER A 1 267 ? 42.715 -1.211 17.505 1.00 79.56 267 SER A C 1
ATOM 2202 O O . SER A 1 267 ? 42.291 -0.753 18.567 1.00 79.56 267 SER A O 1
ATOM 2204 N N . ALA A 1 268 ? 42.978 -0.437 16.454 1.00 73.19 268 ALA A N 1
ATOM 2205 C CA . ALA A 1 268 ? 42.855 1.010 16.464 1.00 73.19 268 ALA A CA 1
ATOM 2206 C C . ALA A 1 268 ? 41.387 1.463 16.567 1.00 73.19 268 ALA A C 1
ATOM 2208 O O . ALA A 1 268 ? 41.106 2.468 17.223 1.00 73.19 268 ALA A O 1
ATOM 2209 N N . PHE A 1 269 ? 40.442 0.706 15.999 1.00 73.50 269 PHE A N 1
ATOM 2210 C CA . PHE A 1 269 ? 39.010 0.977 16.140 1.00 73.50 269 PHE A CA 1
ATOM 2211 C C . PHE A 1 269 ? 38.533 0.741 17.579 1.00 73.50 269 PHE A C 1
ATOM 2213 O O . PHE A 1 269 ? 37.878 1.605 18.167 1.00 73.50 269 PHE A O 1
ATOM 2220 N N . LEU A 1 270 ? 38.906 -0.403 18.168 1.00 71.44 270 LEU A N 1
ATOM 2221 C CA . LEU A 1 270 ? 38.542 -0.757 19.543 1.00 71.44 270 LEU A CA 1
ATOM 2222 C C . LEU A 1 270 ? 39.082 0.262 20.557 1.00 71.44 270 LEU A C 1
ATOM 2224 O O . LEU A 1 270 ? 38.375 0.613 21.496 1.00 71.44 270 LEU A O 1
ATOM 2228 N N . ALA A 1 271 ? 40.306 0.754 20.358 1.00 73.50 271 ALA A N 1
ATOM 2229 C CA . ALA A 1 271 ? 40.942 1.693 21.277 1.00 73.50 271 ALA A CA 1
ATOM 2230 C C . ALA A 1 271 ? 40.398 3.128 21.174 1.00 73.50 271 ALA A C 1
ATOM 2232 O O . ALA A 1 271 ? 40.318 3.819 22.186 1.00 73.50 271 ALA A O 1
ATOM 2233 N N . ASN A 1 272 ? 40.047 3.588 19.967 1.00 67.44 272 ASN A N 1
ATOM 2234 C CA . ASN A 1 272 ? 39.796 5.015 19.721 1.00 67.44 272 ASN A CA 1
ATOM 2235 C C . ASN A 1 272 ? 38.334 5.366 19.426 1.00 67.44 272 ASN A C 1
ATOM 2237 O O . ASN A 1 272 ? 37.973 6.541 19.479 1.00 67.44 272 ASN A O 1
ATOM 2241 N N . ARG A 1 273 ? 37.496 4.391 19.053 1.00 67.69 273 ARG A N 1
ATOM 2242 C CA . ARG A 1 273 ? 36.129 4.652 18.571 1.00 67.69 273 ARG A CA 1
ATOM 2243 C C . ARG A 1 273 ? 35.036 3.900 19.323 1.00 67.69 273 ARG A C 1
ATOM 2245 O O . ARG A 1 273 ? 33.880 4.300 19.201 1.00 67.69 273 ARG A O 1
ATOM 2252 N N . ILE A 1 274 ? 35.357 2.873 20.117 1.00 57.97 274 ILE A N 1
ATOM 2253 C CA . ILE A 1 274 ? 34.372 2.314 21.052 1.00 57.97 274 ILE A CA 1
ATOM 2254 C C . ILE A 1 274 ? 34.144 3.331 22.181 1.00 57.97 274 ILE A C 1
ATOM 2256 O O . ILE A 1 274 ? 35.101 3.693 22.868 1.00 57.97 274 ILE A O 1
ATOM 2260 N N . PRO A 1 275 ? 32.904 3.812 22.390 1.00 56.62 275 PRO A N 1
ATOM 2261 C CA . PRO A 1 275 ? 32.621 4.723 23.485 1.00 56.62 275 PRO A CA 1
ATOM 2262 C C . PRO A 1 275 ? 32.905 4.025 24.827 1.00 56.62 275 PRO A C 1
ATOM 2264 O O . PRO A 1 275 ? 32.523 2.869 25.011 1.00 56.62 275 PRO A O 1
ATOM 2267 N N . PRO A 1 276 ? 33.545 4.710 25.790 1.00 59.38 276 PRO A N 1
ATOM 2268 C CA . PRO A 1 276 ? 33.991 4.101 27.044 1.00 59.38 276 PRO A CA 1
ATOM 2269 C C . PRO A 1 276 ? 32.850 3.684 27.990 1.00 59.38 276 PRO A C 1
ATOM 2271 O O . PRO A 1 276 ? 33.122 3.143 29.060 1.00 59.38 276 PRO A O 1
ATOM 2274 N N . GLN A 1 277 ? 31.583 3.949 27.649 1.00 52.12 277 GLN A N 1
ATOM 2275 C CA . GLN A 1 277 ? 30.432 3.674 28.510 1.00 52.12 277 GLN A CA 1
ATOM 2276 C C . GLN A 1 277 ? 29.228 3.152 27.708 1.00 52.12 277 GLN A C 1
ATOM 2278 O O . GLN A 1 277 ? 28.908 3.682 26.644 1.00 52.12 277 GLN A O 1
ATOM 2283 N N . ASN A 1 278 ? 28.544 2.163 28.299 1.00 41.53 278 ASN A N 1
ATOM 2284 C CA . ASN A 1 278 ? 27.369 1.410 27.825 1.00 41.53 278 ASN A CA 1
ATOM 2285 C C . ASN A 1 278 ? 27.621 0.279 26.812 1.00 41.53 278 ASN A C 1
ATOM 2287 O O . ASN A 1 278 ? 27.063 0.273 25.713 1.00 41.53 278 ASN A O 1
ATOM 2291 N N . ILE A 1 279 ? 28.362 -0.738 27.264 1.00 44.91 279 ILE A N 1
ATOM 2292 C CA . ILE A 1 279 ? 28.039 -2.144 26.964 1.00 44.91 279 ILE A CA 1
ATOM 2293 C C . ILE A 1 279 ? 27.390 -2.740 28.212 1.00 44.91 279 ILE A C 1
ATOM 2295 O O . ILE A 1 279 ? 27.941 -2.494 29.309 1.00 44.91 279 ILE A O 1
#

Foldseek 3Di:
DPPQFWDFDQDPDPCCVVVVVVVCVVAADWFWFWFWWWDQDPVRDIDIDTDTFTFGAPLSNVLCVCAVRVIDGDQVLLLVVLVVCVVVVPVLSVPQDSVCSSQEFEKAKEKEWDWDQDPVGTFIKIWIWIAGPRGDDPDNVPRTHTGGMDTPNTDDLCRVVSSVLSRVVSLVCLQQQAQDQAHSVRHHDDDVSNVRHGPGSYPVNHHYDHPYYHYDPVVCCSPVVPPQADCCAQHHDPPDQAGCDDPDLVSHPPNDVPPPPDDDDPVRCVVPPPPPDDD